Protein AF-A0A7C7PUZ8-F1 (afdb_monomer)

Sequence (325 aa):
AADLPRGRVEAAEPGTVRLADGPRPAFFDQTLPMQGLKRTVYPARERLYAAGQAMSLEEDPVEAPPIAVLGVRPCDLAALDTLTAVFEAGPFVDSRFRQRREALFLVAVNCMRPAATCFCASMNTGPRAEGGFDLVLDEVMEADRHVFVVASGSARGRAVLDALPGEETGPADLAAARAGSQACAEAQRRHMPEGVAALLKQSYEDPHWANVAERCLSCANCTLVCPTCFCSTVEDRSSLDGAEAERWRRWDSCFGLDFSYLHGGAVRTETASRYRQWMTHKLSHWHDQFGMSGCVGCGRCIGWCPVGIDITAEAQALAASEQAA

Solvent-accessible surface area (backbone atoms only — not comparable to full-atom values): 17646 Å² total; per-residue (Å²): 117,88,88,47,56,57,21,25,23,56,54,35,42,62,36,36,73,43,83,40,82,38,100,51,80,39,62,63,53,44,54,77,69,76,69,52,63,37,56,75,36,54,52,62,62,43,71,56,33,40,27,46,79,84,69,51,79,43,69,60,81,75,90,43,72,79,42,78,46,80,64,40,34,24,30,45,38,48,18,50,54,53,42,42,51,70,38,52,68,50,101,60,63,45,65,60,38,49,47,25,53,70,25,49,41,38,31,29,33,39,30,61,46,60,43,68,46,21,21,16,46,64,50,76,23,24,35,56,65,89,65,89,32,20,28,40,33,30,76,38,78,56,101,90,45,79,50,74,51,73,49,62,64,36,75,72,21,39,60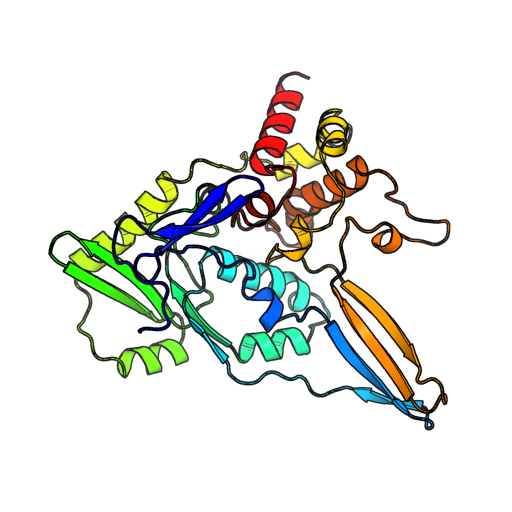,52,55,77,72,49,92,80,75,88,83,51,74,66,57,58,49,50,38,50,49,36,25,50,53,17,37,71,66,36,84,41,53,55,60,83,64,49,36,59,50,50,66,72,48,72,82,46,68,62,44,54,63,51,28,77,64,50,81,55,76,40,47,46,48,73,40,30,49,48,59,76,52,61,47,77,49,78,47,65,46,94,86,63,53,38,38,35,36,30,42,32,62,47,40,76,49,43,53,73,71,42,50,49,100,94,45,50,79,45,81,47,56,31,54,24,51,49,48,52,50,34,41,30,50,24,50,25,36,80,76,69,73,38,63,55,55,35,29,68,25,47,35,20,23,58,18,86,75,36,55,43,71,42,58,55,51,47,50,52,54,54,51,60,76,73,106

Foldseek 3Di:
DVPFPFQWAWQFAFQATDIDGHPHRDRQNHQDDLAACQCQLPNQKDFQWKAFPVRDTDGDDQPAAQDEDAAHALLSLVLLVLVCCVAPVDPHHPPNSVSNLVSYAYEYEQHLAAHQLFALLLQVRDSDHPANHQKYWQFFDDPPDTDIDMDGRDPVSVVVVVVDDDDDDDPVNVVRSVVSRVVNNVPHPFHADPPLQVLLVVCVVPCLLVVVLVLAPLPQSLLVSQSNRDAWDKDWDADPVRRMIIIMIGHDALSDQVSQQDVPGRPQPGSSSSVSCVLNVQAHVCCVVRVGGSDSRNSSSQRNRNRRDRSRVSSVVSVVSVVVD

Secondary structure (DSSP, 8-state):
-TTS-TTEEEEEETTEEEEEE-SS--SS-----SS-THHHHS-SEEEEEEEETT--EEEPP-----EEEEEE-HHHHHHHHHHHHHHHSSSS--HHHHHHHHTEEEEEE--SS--TT--TTTTTS-SS--SS-SEEEEEEE-SS-EEEEEEESSHHHHHHHHHS---PPPHHHHHHHHHHHHHHHHT----PPTTHHHHHHHGGG-THHHHHHHH-----HHHHS-TT---EEEEEEE-TTSSEEEEEEEE--TTSSGGGEETTEES--SHHHHHHHHHHIIIIIHHHHHSS-S-----HHHHT-TT---HHHHHHHHHHHHHH-

Nearest PDB structures (foldseek):
  3ocj-assembly1_A  TM=1.162E-01  e=8.636E+00  Bordetella parapertussis

pLDDT: mean 93.93, std 5.23, range [67.62, 98.75]

Radius of gyration: 21.77 Å; Cα contacts (8 Å, |Δi|>4): 614; chains: 1; bounding box: 58×52×64 Å

Mean predicted aligned error: 4.52 Å

Structure (mmCIF, N/CA/C/O backbone):
data_AF-A0A7C7PUZ8-F1
#
_entry.id   AF-A0A7C7PUZ8-F1
#
loop_
_atom_site.group_PDB
_atom_site.id
_atom_site.type_symbol
_atom_site.label_atom_id
_atom_site.label_alt_id
_atom_site.label_comp_id
_atom_site.label_asym_id
_atom_site.label_entity_id
_atom_site.label_seq_id
_atom_site.pdbx_PDB_ins_code
_atom_site.Cartn_x
_atom_site.Cartn_y
_atom_site.Cartn_z
_atom_site.occupancy
_atom_site.B_iso_or_equiv
_atom_site.auth_seq_id
_atom_site.auth_comp_id
_atom_site.auth_asym_id
_atom_site.auth_atom_id
_atom_site.pdbx_PDB_model_num
ATOM 1 N N . ALA A 1 1 ? -13.536 -20.626 8.748 1.00 67.62 1 ALA A N 1
ATOM 2 C CA . ALA A 1 1 ? -13.378 -19.875 10.017 1.00 67.62 1 ALA A CA 1
ATOM 3 C C . ALA A 1 1 ? -12.103 -20.267 10.760 1.00 67.62 1 ALA A C 1
ATOM 5 O O . ALA A 1 1 ? -11.399 -19.370 11.195 1.00 67.62 1 ALA A O 1
ATOM 6 N N . ALA A 1 2 ? -11.786 -21.564 10.892 1.00 84.75 2 ALA A N 1
ATOM 7 C CA . ALA A 1 2 ? -10.563 -22.024 11.565 1.00 84.75 2 ALA A CA 1
ATOM 8 C C . ALA A 1 2 ? -9.256 -21.554 10.891 1.00 84.75 2 ALA A C 1
ATOM 10 O O . ALA A 1 2 ? -8.256 -21.395 11.577 1.00 84.75 2 ALA A O 1
ATOM 11 N N . ASP A 1 3 ? -9.283 -21.271 9.584 1.00 86.25 3 ASP A N 1
ATOM 12 C CA . ASP A 1 3 ? -8.118 -20.767 8.837 1.00 86.25 3 ASP A CA 1
ATOM 13 C C . ASP A 1 3 ? -7.843 -19.265 9.042 1.00 86.25 3 ASP A C 1
ATOM 15 O O . ASP A 1 3 ? -6.848 -18.744 8.542 1.00 86.25 3 ASP A O 1
ATOM 19 N N . LEU A 1 4 ? -8.727 -18.544 9.746 1.00 88.19 4 LEU A N 1
ATOM 20 C CA . LEU A 1 4 ? -8.528 -17.128 10.053 1.00 88.19 4 LEU A CA 1
ATOM 21 C C . LEU A 1 4 ? -7.653 -16.964 11.306 1.00 88.19 4 LEU A C 1
ATOM 23 O O . LEU A 1 4 ? -7.774 -17.758 12.242 1.00 88.19 4 LEU A O 1
ATOM 27 N N . PRO A 1 5 ? -6.818 -15.910 11.374 1.00 89.94 5 PRO A N 1
ATOM 28 C CA . PRO A 1 5 ? -5.845 -15.684 12.444 1.00 89.94 5 PRO A CA 1
ATOM 29 C C . PRO A 1 5 ? -6.515 -15.140 13.720 1.00 89.94 5 PRO A C 1
ATOM 31 O O . PRO A 1 5 ? -6.153 -14.085 14.239 1.00 89.94 5 PRO A O 1
ATOM 34 N N . ARG A 1 6 ? -7.525 -15.853 14.229 1.00 94.50 6 ARG A N 1
ATOM 35 C CA . ARG A 1 6 ? -8.330 -15.422 15.371 1.00 94.50 6 ARG A CA 1
ATOM 36 C C . ARG A 1 6 ? -7.453 -15.212 16.603 1.00 94.50 6 ARG A C 1
ATOM 38 O O . ARG A 1 6 ? -6.723 -16.110 17.014 1.00 94.50 6 ARG A O 1
ATOM 45 N N . GLY A 1 7 ? -7.565 -14.037 17.213 1.00 94.62 7 GLY A N 1
ATOM 46 C CA . GLY A 1 7 ? -6.794 -13.678 18.398 1.00 94.62 7 GLY A CA 1
ATOM 47 C C . GLY A 1 7 ? -5.316 -13.435 18.121 1.00 94.62 7 GLY A C 1
ATOM 48 O O . GLY A 1 7 ? -4.510 -13.540 19.039 1.00 94.62 7 GLY A O 1
ATOM 49 N N . ARG A 1 8 ? -4.940 -13.129 16.877 1.00 94.44 8 ARG A N 1
ATOM 50 C CA . ARG A 1 8 ? -3.566 -12.790 16.500 1.00 94.44 8 ARG A CA 1
ATOM 51 C C . ARG A 1 8 ? -3.476 -11.347 16.031 1.00 94.44 8 ARG A C 1
ATOM 53 O O . ARG A 1 8 ? -4.396 -10.813 15.419 1.00 94.44 8 ARG A O 1
ATOM 60 N N . VAL A 1 9 ? -2.321 -10.744 16.283 1.00 94.44 9 VAL A N 1
ATOM 61 C CA . VAL A 1 9 ? -1.945 -9.415 15.790 1.00 94.44 9 VAL A CA 1
ATOM 62 C C . VAL A 1 9 ? -0.542 -9.453 15.206 1.00 94.44 9 VAL A C 1
ATOM 64 O O . VAL A 1 9 ? 0.285 -10.287 15.580 1.00 94.44 9 VAL A O 1
ATOM 67 N N . GLU A 1 10 ? -0.233 -8.509 14.328 1.00 92.38 10 GLU A N 1
ATOM 68 C CA . GLU A 1 10 ? 1.145 -8.133 14.034 1.00 92.38 10 GLU A CA 1
ATOM 69 C C . GLU A 1 10 ? 1.687 -7.166 15.099 1.00 92.38 10 GLU A C 1
ATOM 71 O O . GLU A 1 10 ? 1.127 -6.096 15.372 1.00 92.38 10 GLU A O 1
ATOM 76 N N . ALA A 1 11 ? 2.819 -7.549 15.684 1.00 91.19 11 ALA A N 1
ATOM 77 C CA . ALA A 1 11 ? 3.744 -6.647 16.347 1.00 91.19 11 ALA A CA 1
ATOM 78 C C . ALA A 1 11 ? 4.721 -6.144 15.276 1.00 91.19 11 ALA A C 1
ATOM 80 O O . ALA A 1 11 ? 5.641 -6.865 14.877 1.00 91.19 11 ALA A O 1
ATOM 81 N N . ALA A 1 12 ? 4.454 -4.946 14.756 1.00 90.75 12 ALA A N 1
ATOM 82 C CA . ALA A 1 12 ? 5.237 -4.315 13.701 1.00 90.75 12 ALA A CA 1
ATOM 83 C C . ALA A 1 12 ? 5.900 -3.040 14.225 1.00 90.75 12 ALA A C 1
ATOM 85 O O . ALA A 1 12 ? 5.207 -2.109 14.614 1.00 90.75 12 ALA A O 1
ATOM 86 N N . GLU A 1 13 ? 7.223 -2.991 14.179 1.00 90.19 13 GLU A N 1
ATOM 87 C CA . GLU A 1 13 ? 8.055 -1.819 14.461 1.00 90.19 13 GLU A CA 1
ATOM 88 C C . GLU A 1 13 ? 9.031 -1.619 13.289 1.00 90.19 13 GLU A C 1
ATOM 90 O O . GLU A 1 13 ? 9.152 -2.513 12.443 1.00 90.19 13 GLU A O 1
ATOM 95 N N . PRO A 1 14 ? 9.733 -0.477 13.178 1.00 92.12 14 PRO A N 1
ATOM 96 C CA . PRO A 1 14 ? 10.742 -0.301 12.140 1.00 92.12 14 PRO A CA 1
ATOM 97 C C . PRO A 1 14 ? 11.730 -1.478 12.094 1.00 92.12 14 PRO A C 1
ATOM 99 O O . PRO A 1 14 ? 12.420 -1.776 13.066 1.00 92.12 14 PRO A O 1
ATOM 102 N N . GLY A 1 15 ? 11.748 -2.181 10.960 1.00 91.25 15 GLY A N 1
ATOM 103 C CA . GLY A 1 15 ? 12.595 -3.351 10.708 1.00 91.25 15 GLY A CA 1
ATOM 104 C C . GLY A 1 15 ? 12.221 -4.663 11.388 1.00 91.25 15 GLY A C 1
ATOM 105 O O . GLY A 1 15 ? 12.939 -5.648 11.214 1.00 91.25 15 GLY A O 1
ATOM 106 N N . THR A 1 16 ? 11.103 -4.732 12.113 1.00 90.69 16 THR A N 1
ATOM 107 C CA . THR A 1 16 ? 10.629 -5.993 12.694 1.00 90.69 16 THR A CA 1
ATOM 108 C C . THR A 1 16 ? 9.127 -6.167 12.523 1.00 90.69 16 THR A C 1
ATOM 110 O O . THR A 1 16 ? 8.334 -5.293 12.852 1.00 90.69 16 THR A O 1
ATOM 113 N N . VAL A 1 17 ? 8.718 -7.337 12.031 1.00 91.31 17 VAL A N 1
ATOM 114 C CA . VAL A 1 17 ? 7.309 -7.741 11.968 1.00 91.31 17 VAL A CA 1
ATOM 115 C C . VAL A 1 17 ? 7.205 -9.171 12.472 1.00 91.31 17 VAL A C 1
ATOM 117 O O . VAL A 1 17 ? 7.850 -10.073 11.936 1.00 91.31 17 VAL A O 1
ATOM 120 N N . ARG A 1 18 ? 6.409 -9.390 13.520 1.00 92.25 18 ARG A N 1
ATOM 121 C CA . ARG A 1 18 ? 6.145 -10.721 14.081 1.00 92.25 18 ARG A CA 1
ATOM 122 C C . ARG A 1 18 ? 4.666 -10.890 14.378 1.00 92.25 18 ARG A C 1
ATOM 124 O O . ARG A 1 18 ? 3.992 -9.934 14.745 1.00 92.25 18 ARG A O 1
ATOM 131 N N . LEU A 1 19 ? 4.174 -12.118 14.256 1.00 92.81 19 LEU A N 1
ATOM 132 C CA . LEU A 1 19 ? 2.853 -12.461 14.769 1.00 92.81 19 LEU A CA 1
ATOM 133 C C . LEU A 1 19 ? 2.945 -12.678 16.279 1.00 92.81 19 LEU A C 1
ATOM 135 O O . LEU A 1 19 ? 3.810 -13.418 16.746 1.00 92.81 19 LEU A O 1
ATOM 139 N N . ALA A 1 20 ? 2.025 -12.070 17.012 1.00 93.75 20 ALA A N 1
ATOM 140 C CA . ALA A 1 20 ? 1.863 -12.217 18.449 1.00 93.75 20 ALA A CA 1
ATOM 141 C C . ALA A 1 20 ? 0.401 -12.541 18.776 1.00 93.75 20 ALA A C 1
ATOM 143 O O . ALA A 1 20 ? -0.484 -12.398 17.924 1.00 93.75 20 ALA A O 1
ATOM 144 N N . ASP A 1 21 ? 0.159 -12.987 20.003 1.00 95.62 21 ASP A N 1
ATOM 145 C CA . ASP A 1 21 ? -1.200 -13.129 20.510 1.00 95.62 21 ASP A CA 1
ATOM 146 C C . ASP A 1 21 ? -1.798 -11.739 20.756 1.00 95.62 21 ASP A C 1
ATOM 148 O O . ASP A 1 21 ? -1.140 -10.820 21.252 1.00 95.62 21 ASP A O 1
ATOM 152 N N . GLY A 1 22 ? -3.037 -11.572 20.310 1.00 92.06 22 GLY A N 1
ATOM 153 C CA . GLY A 1 22 ? -3.792 -10.335 20.398 1.00 92.06 22 GLY A CA 1
ATOM 154 C C . GLY A 1 22 ? -4.494 -10.177 21.746 1.00 92.06 22 GLY A C 1
ATOM 155 O O . GLY A 1 22 ? -4.680 -11.147 22.480 1.00 92.06 22 GLY A O 1
ATOM 156 N N . PRO A 1 23 ? -4.946 -8.955 22.070 1.00 90.56 23 PRO A N 1
ATOM 157 C CA . PRO A 1 23 ? -5.622 -8.669 23.336 1.00 90.56 23 PRO A CA 1
ATOM 158 C C . PRO A 1 23 ? -7.047 -9.239 23.406 1.00 90.56 23 PRO A C 1
ATOM 160 O O . PRO A 1 23 ? -7.655 -9.252 24.473 1.00 90.56 23 PRO A O 1
ATOM 163 N N . ARG A 1 24 ? -7.605 -9.674 22.271 1.00 92.19 24 ARG A N 1
ATOM 164 C CA . ARG A 1 24 ? -8.977 -10.171 22.139 1.00 92.19 24 ARG A CA 1
ATOM 165 C C . ARG A 1 24 ? -9.072 -11.201 21.010 1.00 92.19 24 ARG A C 1
ATOM 167 O O . ARG A 1 24 ? -8.257 -11.150 20.090 1.00 92.19 24 ARG A O 1
ATOM 174 N N . PRO A 1 25 ? -10.064 -12.109 21.023 1.00 93.50 25 PRO A N 1
ATOM 175 C CA . PRO A 1 25 ? -10.205 -13.170 20.026 1.00 93.50 25 PRO A CA 1
ATOM 176 C C . PRO A 1 25 ? -10.870 -12.687 18.718 1.00 93.50 25 PRO A C 1
ATOM 178 O O . PRO A 1 25 ? -11.765 -13.365 18.202 1.00 93.50 25 PRO A O 1
ATOM 181 N N . ALA A 1 26 ? -10.434 -11.534 18.200 1.00 94.38 26 ALA A N 1
ATOM 182 C CA . ALA A 1 26 ? -10.880 -10.952 16.932 1.00 94.38 26 ALA A CA 1
ATOM 183 C C . ALA A 1 26 ? -10.301 -11.711 15.734 1.00 94.38 26 ALA A C 1
ATOM 185 O O . ALA A 1 26 ? -9.174 -12.204 15.790 1.00 94.38 26 ALA A O 1
ATOM 186 N N . PHE A 1 27 ? -11.049 -11.788 14.641 1.00 95.31 27 PHE A N 1
ATOM 187 C CA . PHE A 1 27 ? -10.638 -12.428 13.395 1.00 95.31 27 PHE A CA 1
ATOM 188 C C . PHE A 1 27 ? -9.764 -11.520 12.524 1.00 95.31 27 PHE A C 1
ATOM 190 O O . PHE A 1 27 ? -8.920 -12.022 11.782 1.00 95.31 27 PHE A O 1
ATOM 197 N N . PHE A 1 28 ? -9.940 -10.201 12.626 1.00 94.56 28 PHE A N 1
ATOM 198 C CA . PHE A 1 28 ? -9.312 -9.213 11.754 1.00 94.56 28 PHE A CA 1
ATOM 199 C C . PHE A 1 28 ? -8.503 -8.149 12.511 1.00 94.56 28 PHE A C 1
ATOM 201 O O . PHE A 1 28 ? -8.242 -7.079 11.960 1.00 94.56 28 PHE A O 1
ATOM 208 N N . ASP A 1 29 ? -8.043 -8.436 13.730 1.00 93.19 29 ASP A N 1
ATOM 209 C CA . ASP A 1 29 ? -7.095 -7.562 14.445 1.00 93.19 29 ASP A CA 1
ATOM 210 C C . ASP A 1 29 ? -5.668 -7.623 13.868 1.00 93.19 29 ASP A C 1
ATOM 212 O O . ASP A 1 29 ? -4.881 -6.690 14.069 1.00 93.19 29 ASP A O 1
ATOM 216 N N . GLN A 1 30 ? -5.342 -8.679 13.110 1.00 91.88 30 GLN A N 1
ATOM 217 C CA . GLN A 1 30 ? -4.158 -8.696 12.256 1.00 91.88 30 GLN A CA 1
ATOM 218 C C . GLN A 1 30 ? -4.385 -7.762 11.057 1.00 91.88 30 GLN A C 1
ATOM 220 O O . GLN A 1 30 ? -5.095 -8.117 10.117 1.00 91.88 30 GLN A O 1
ATOM 225 N N . THR A 1 31 ? -3.782 -6.577 11.056 1.00 86.75 31 THR A N 1
ATOM 226 C CA . THR A 1 31 ? -4.064 -5.518 10.083 1.00 86.75 31 THR A CA 1
ATOM 227 C C . THR A 1 31 ? -3.528 -5.838 8.692 1.00 86.75 31 THR A C 1
ATOM 229 O O . THR A 1 31 ? -4.315 -6.002 7.766 1.00 86.75 31 THR A O 1
ATOM 232 N N . LEU A 1 32 ? -2.212 -5.944 8.504 1.00 83.94 32 LEU A N 1
ATOM 233 C CA . LEU A 1 32 ? -1.617 -5.984 7.169 1.00 83.94 32 LEU A CA 1
ATOM 234 C C . LEU A 1 32 ? -0.786 -7.250 6.941 1.00 83.94 32 LEU A C 1
ATOM 236 O O . LEU A 1 32 ? 0.162 -7.509 7.688 1.00 83.94 32 LEU A O 1
ATOM 240 N N . PRO A 1 33 ? -1.058 -8.018 5.869 1.00 81.62 33 PRO A N 1
ATOM 241 C CA . PRO A 1 33 ? -0.119 -9.025 5.392 1.00 81.62 33 PRO A CA 1
ATOM 242 C C . PRO A 1 33 ? 1.115 -8.358 4.766 1.00 81.62 33 PRO A C 1
ATOM 244 O O . PRO A 1 33 ? 1.071 -7.191 4.364 1.00 81.62 33 PRO A O 1
ATOM 247 N N . MET A 1 34 ? 2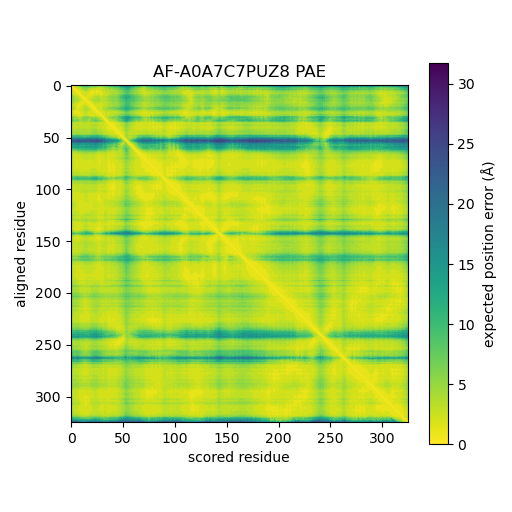.211 -9.113 4.616 1.00 80.62 34 MET A N 1
ATOM 248 C CA . MET A 1 34 ? 3.421 -8.635 3.923 1.00 80.62 34 MET A CA 1
ATOM 249 C C . MET A 1 34 ? 3.107 -8.163 2.494 1.00 80.62 34 MET A C 1
ATOM 251 O O . MET A 1 34 ? 3.600 -7.120 2.073 1.00 80.62 34 MET A O 1
ATOM 255 N N . GLN A 1 35 ? 2.288 -8.915 1.756 1.00 81.81 35 GLN A N 1
ATOM 256 C CA . GLN A 1 35 ? 1.902 -8.603 0.380 1.00 81.81 35 GLN A CA 1
ATOM 257 C C . GLN A 1 35 ? 0.416 -8.245 0.329 1.00 81.81 35 GLN A C 1
ATOM 259 O O . GLN A 1 35 ? -0.409 -8.984 0.857 1.00 81.81 35 GLN A O 1
ATOM 264 N N . GLY A 1 36 ? 0.093 -7.110 -0.292 1.00 88.88 36 GLY A N 1
ATOM 265 C CA . GLY A 1 36 ? -1.285 -6.734 -0.619 1.00 88.88 36 GLY A CA 1
ATOM 266 C C . GLY A 1 36 ? -1.743 -7.325 -1.959 1.00 88.88 36 GLY A C 1
ATOM 267 O O . GLY A 1 36 ? -1.118 -8.237 -2.503 1.00 88.88 36 GLY A O 1
ATOM 268 N N . LEU A 1 37 ? -2.791 -6.737 -2.542 1.00 95.44 37 LEU A N 1
ATOM 269 C CA . LEU A 1 37 ? -3.401 -7.194 -3.802 1.00 95.44 37 LEU A CA 1
ATOM 270 C C . LEU A 1 37 ? -2.471 -7.133 -5.022 1.00 95.44 37 LEU A C 1
ATOM 272 O O . LEU A 1 37 ? -2.707 -7.838 -6.002 1.00 95.44 37 LEU A O 1
ATOM 276 N N . LYS A 1 38 ? -1.401 -6.327 -4.960 1.00 95.56 38 LYS A N 1
ATOM 277 C CA . LYS A 1 38 ? -0.459 -6.092 -6.065 1.00 95.56 38 LYS A CA 1
ATOM 278 C C . LYS A 1 38 ? -0.031 -7.383 -6.761 1.00 95.56 38 LYS A C 1
ATOM 280 O O . LYS A 1 38 ? -0.069 -7.440 -7.978 1.00 95.56 38 LYS A O 1
ATOM 285 N N . ARG A 1 39 ? 0.363 -8.425 -6.020 1.00 93.06 39 ARG A N 1
ATOM 286 C CA . ARG A 1 39 ? 0.872 -9.667 -6.631 1.00 93.06 39 ARG A CA 1
ATOM 287 C C . ARG A 1 39 ? -0.198 -10.431 -7.417 1.00 93.06 39 ARG A C 1
ATOM 289 O O . ARG A 1 39 ? 0.155 -11.140 -8.352 1.00 93.06 39 ARG A O 1
ATOM 296 N N . THR A 1 40 ? -1.466 -10.279 -7.045 1.00 93.81 40 THR A N 1
ATOM 297 C CA . THR A 1 40 ? -2.598 -10.928 -7.713 1.00 93.81 40 THR A CA 1
ATOM 298 C C . THR A 1 40 ? -2.935 -10.238 -9.030 1.00 93.81 40 THR A C 1
ATOM 300 O O . THR A 1 40 ? -3.210 -10.913 -10.013 1.00 93.81 40 THR A O 1
ATOM 303 N N . VAL A 1 41 ? -2.880 -8.904 -9.075 1.00 95.88 41 VAL A N 1
ATOM 304 C CA . VAL A 1 41 ? -3.217 -8.124 -10.284 1.00 95.88 41 VAL A CA 1
ATOM 305 C C . VAL A 1 41 ? -2.011 -7.822 -11.175 1.00 95.88 41 VAL A C 1
ATOM 307 O O . VAL A 1 41 ? -2.159 -7.586 -12.370 1.00 95.88 41 VAL A O 1
ATOM 310 N N . TYR A 1 42 ? -0.807 -7.855 -10.608 1.00 95.81 42 TYR A N 1
ATOM 311 C CA . TYR A 1 42 ? 0.446 -7.489 -11.255 1.00 95.81 42 TYR A CA 1
ATOM 312 C C . TYR A 1 42 ? 1.575 -8.418 -10.773 1.00 95.81 42 TYR A C 1
ATOM 314 O O . TYR A 1 42 ? 2.322 -8.063 -9.859 1.00 95.81 42 TYR A O 1
ATOM 322 N N . PRO A 1 43 ? 1.694 -9.639 -11.318 1.00 94.69 43 PRO A N 1
ATOM 323 C CA . PRO A 1 43 ? 2.633 -10.645 -10.825 1.00 94.69 43 PRO A CA 1
ATOM 324 C C . PRO A 1 43 ? 4.099 -10.207 -10.956 1.00 94.69 43 PRO A C 1
ATOM 326 O O . PRO A 1 43 ? 4.472 -9.431 -11.833 1.00 94.69 43 PRO A O 1
ATOM 329 N N . ALA A 1 44 ? 4.958 -10.739 -10.079 1.00 94.81 44 ALA A N 1
ATOM 330 C CA . ALA A 1 44 ? 6.378 -10.373 -10.031 1.00 94.81 44 ALA A CA 1
ATOM 331 C C . ALA A 1 44 ? 7.161 -10.740 -11.299 1.00 94.81 44 ALA A C 1
ATOM 333 O O . ALA A 1 44 ? 8.185 -10.122 -11.591 1.00 94.81 44 ALA A O 1
ATOM 334 N N . ARG A 1 45 ? 6.695 -11.762 -12.020 1.00 94.75 45 ARG A N 1
ATOM 335 C CA . ARG A 1 45 ? 7.224 -12.228 -13.300 1.00 94.75 45 ARG A CA 1
ATOM 336 C C . ARG A 1 45 ? 6.051 -12.630 -14.177 1.00 94.75 45 ARG A C 1
ATOM 338 O O . ARG A 1 45 ? 5.172 -13.348 -13.712 1.00 94.75 45 ARG A O 1
ATOM 345 N N . GLU A 1 46 ? 6.067 -12.188 -15.420 1.00 94.00 46 GLU A N 1
ATOM 346 C CA . GLU A 1 46 ? 5.025 -12.473 -16.397 1.00 94.00 46 GLU A CA 1
ATOM 347 C C . GLU A 1 46 ? 5.651 -12.614 -17.777 1.00 94.00 46 GLU A C 1
ATOM 349 O O . GLU A 1 46 ? 6.401 -11.735 -18.199 1.00 94.00 46 GLU A O 1
ATOM 354 N N . ARG A 1 47 ? 5.357 -13.707 -18.479 1.00 92.88 47 ARG A N 1
ATOM 355 C CA . ARG A 1 47 ? 5.736 -13.853 -19.882 1.00 92.88 47 ARG A CA 1
ATOM 356 C C . ARG A 1 47 ? 4.751 -13.042 -20.726 1.00 92.88 47 ARG A C 1
ATOM 358 O O . ARG A 1 47 ? 3.543 -13.094 -20.506 1.00 92.88 47 ARG A O 1
ATOM 365 N N . LEU A 1 48 ? 5.283 -12.205 -21.611 1.00 90.88 48 LEU A N 1
ATOM 366 C CA . LEU A 1 48 ? 4.496 -11.305 -22.454 1.00 90.88 48 LEU A CA 1
ATOM 367 C C . LEU A 1 48 ? 4.180 -11.962 -23.796 1.00 90.88 48 LEU A C 1
ATOM 369 O O . LEU A 1 48 ? 3.034 -11.930 -24.238 1.00 90.88 48 LEU A O 1
ATOM 373 N N . TYR A 1 49 ? 5.195 -12.566 -24.410 1.00 88.81 49 TYR A N 1
ATOM 374 C CA . TYR A 1 49 ? 5.060 -13.360 -25.622 1.00 88.81 49 TYR A CA 1
ATOM 375 C C . TYR A 1 49 ? 6.203 -14.368 -25.740 1.00 88.81 49 TYR A C 1
ATOM 377 O O . TYR A 1 49 ? 7.275 -14.195 -25.143 1.00 88.81 49 TYR A O 1
ATOM 385 N N . ALA A 1 50 ? 5.970 -15.384 -26.562 1.00 88.38 50 ALA A N 1
ATOM 386 C CA . ALA A 1 50 ? 6.977 -16.314 -27.045 1.00 88.38 50 ALA A CA 1
ATOM 387 C C . ALA A 1 50 ? 7.053 -16.250 -28.579 1.00 88.38 50 ALA A C 1
ATOM 389 O O . ALA A 1 50 ? 6.081 -15.914 -29.255 1.00 88.38 50 ALA A O 1
ATOM 390 N N . ALA A 1 51 ? 8.227 -16.544 -29.124 1.00 87.25 51 ALA A N 1
ATOM 391 C CA . ALA A 1 51 ? 8.466 -16.687 -30.549 1.00 87.25 51 ALA A CA 1
ATOM 392 C C . ALA A 1 51 ? 9.172 -18.019 -30.809 1.00 87.25 51 ALA A C 1
ATOM 394 O O . ALA A 1 51 ? 10.227 -18.290 -30.231 1.00 87.25 51 ALA A O 1
ATOM 395 N N . GLY A 1 52 ? 8.583 -18.836 -31.681 1.00 81.81 52 GLY A N 1
ATOM 396 C CA . GLY A 1 52 ? 9.209 -20.059 -32.184 1.00 81.81 52 GLY A CA 1
ATOM 397 C C . GLY A 1 52 ? 10.103 -19.799 -33.401 1.00 81.81 52 GLY A C 1
ATOM 398 O O . GLY A 1 52 ? 10.229 -18.670 -33.877 1.00 81.81 52 GLY A O 1
ATOM 399 N N . GLN A 1 53 ? 10.657 -20.868 -33.979 1.00 71.44 53 GLN A N 1
ATOM 400 C CA . GLN A 1 53 ? 11.551 -20.813 -35.151 1.00 71.44 53 GLN A CA 1
ATOM 401 C C . GLN A 1 53 ? 10.966 -20.093 -36.381 1.00 71.44 53 GLN A C 1
ATOM 403 O O . GLN A 1 53 ? 11.714 -19.583 -37.212 1.00 71.44 53 GLN A O 1
ATOM 408 N N . ALA A 1 54 ? 9.638 -20.025 -36.503 1.00 73.88 54 ALA A N 1
ATOM 409 C CA . ALA A 1 54 ? 8.956 -19.303 -37.578 1.00 73.88 54 ALA A CA 1
ATOM 410 C C . ALA A 1 54 ? 8.862 -17.779 -37.344 1.00 73.88 54 ALA A C 1
ATOM 412 O O . ALA A 1 54 ? 8.260 -17.084 -38.160 1.00 73.88 54 ALA A O 1
ATOM 413 N N . MET A 1 55 ? 9.419 -17.256 -36.241 1.00 68.75 55 MET A N 1
ATOM 414 C CA . MET A 1 55 ? 9.315 -15.852 -35.812 1.00 68.75 55 MET A CA 1
ATOM 415 C C . MET A 1 55 ? 7.867 -15.351 -35.651 1.00 68.75 55 MET A C 1
ATOM 417 O O . MET A 1 55 ? 7.620 -14.144 -35.634 1.00 68.75 55 MET A O 1
ATOM 421 N N . SER A 1 56 ? 6.897 -16.259 -35.518 1.00 76.06 56 SER A N 1
ATOM 422 C CA . SER A 1 56 ? 5.526 -15.916 -35.151 1.00 76.06 56 SER A CA 1
ATOM 423 C C . SER A 1 56 ? 5.480 -15.548 -33.671 1.00 76.06 56 SER A C 1
ATOM 425 O O . SER A 1 56 ? 5.916 -16.329 -32.827 1.00 76.06 56 SER A O 1
ATOM 427 N N . LEU A 1 57 ? 4.967 -14.355 -33.369 1.00 79.12 57 LEU A N 1
ATOM 428 C CA . LEU A 1 57 ? 4.738 -13.905 -32.000 1.00 79.12 57 LEU A CA 1
ATOM 429 C C . LEU A 1 57 ? 3.423 -14.493 -31.498 1.00 79.12 57 LEU A C 1
ATOM 431 O O . LEU A 1 57 ? 2.363 -14.201 -32.051 1.00 79.12 57 LEU A O 1
ATOM 435 N N . GLU A 1 58 ? 3.498 -15.291 -30.443 1.00 79.00 58 GLU A N 1
ATOM 436 C CA . GLU A 1 58 ? 2.335 -15.784 -29.718 1.00 79.00 58 GLU A CA 1
ATOM 437 C C . GLU A 1 58 ? 2.258 -15.053 -28.378 1.00 79.00 58 GLU A C 1
ATOM 439 O O . GLU A 1 58 ? 3.158 -15.150 -27.539 1.00 79.00 58 GLU A O 1
ATOM 444 N N . GLU A 1 59 ? 1.197 -14.266 -28.189 1.00 80.12 59 GLU A N 1
ATOM 445 C CA . GLU A 1 59 ? 0.904 -13.665 -26.892 1.00 80.12 59 GLU A CA 1
ATOM 446 C C . GLU A 1 59 ? 0.285 -14.710 -25.970 1.00 80.12 59 GLU A C 1
ATOM 448 O O . GLU A 1 59 ? -0.703 -15.361 -26.317 1.00 80.12 59 GLU A O 1
ATOM 453 N N . ASP A 1 60 ? 0.829 -14.830 -24.761 1.00 78.19 60 ASP A N 1
ATOM 454 C CA . ASP A 1 60 ? 0.264 -15.750 -23.783 1.00 78.19 60 ASP A CA 1
ATOM 455 C C . ASP A 1 60 ? -1.131 -15.299 -23.349 1.00 78.19 60 ASP A C 1
ATOM 457 O O . ASP A 1 60 ? -1.309 -14.110 -23.042 1.00 78.19 60 ASP A O 1
ATOM 461 N N . PRO A 1 61 ? -2.094 -16.224 -23.197 1.00 81.94 61 PRO A N 1
ATOM 462 C CA . PRO A 1 61 ? -3.367 -15.893 -22.583 1.00 81.94 61 PRO A CA 1
ATOM 463 C C . PRO A 1 61 ? -3.149 -15.350 -21.166 1.00 81.94 61 PRO A C 1
ATOM 465 O O . PRO A 1 61 ? -2.235 -15.747 -20.439 1.00 81.94 61 PRO A O 1
ATOM 468 N N . VAL A 1 62 ? -4.002 -14.414 -20.757 1.00 84.88 62 VAL A N 1
ATOM 469 C CA . VAL A 1 62 ? -3.954 -13.872 -19.399 1.00 84.88 62 VAL A CA 1
ATOM 470 C C . VAL A 1 62 ? -4.581 -14.878 -18.442 1.00 84.88 62 VAL A C 1
ATOM 472 O O . VAL A 1 62 ? -5.782 -15.132 -18.490 1.00 84.88 62 VAL A O 1
ATOM 475 N N . GLU A 1 63 ? -3.783 -15.412 -17.522 1.00 87.44 63 GLU A N 1
ATOM 476 C CA . GLU A 1 63 ? -4.310 -16.157 -16.379 1.00 87.44 63 GLU A CA 1
ATOM 477 C C . GLU A 1 63 ? -4.984 -15.189 -15.392 1.00 87.44 63 GLU A C 1
ATOM 479 O O . GLU A 1 63 ? -4.317 -14.494 -14.615 1.00 87.44 63 GLU A O 1
ATOM 484 N N . ALA A 1 64 ? -6.316 -15.132 -15.454 1.00 92.44 64 ALA A N 1
ATOM 485 C CA . ALA A 1 64 ? -7.176 -14.331 -14.583 1.00 92.44 64 ALA A CA 1
ATOM 486 C C . ALA A 1 64 ? -8.390 -15.149 -14.085 1.00 92.44 64 ALA A C 1
ATOM 488 O O . ALA A 1 64 ? -9.533 -14.830 -14.421 1.00 92.44 64 ALA A O 1
ATOM 489 N N . PRO A 1 65 ? -8.179 -16.240 -13.320 1.00 94.00 65 PRO A N 1
ATOM 490 C CA . PRO A 1 65 ? -9.293 -16.992 -12.753 1.00 94.00 65 PRO A CA 1
ATOM 491 C C . PRO A 1 65 ? -10.083 -16.121 -11.759 1.00 94.00 65 PRO A C 1
ATOM 493 O O . PRO A 1 65 ? -9.479 -15.287 -11.078 1.00 94.00 65 PRO A O 1
ATOM 496 N N . PRO A 1 66 ? -11.408 -16.317 -11.618 1.00 95.81 66 PRO A N 1
ATOM 497 C CA . PRO A 1 66 ? -12.184 -15.638 -10.587 1.00 95.81 66 PRO A CA 1
ATOM 498 C C . PRO A 1 66 ? -11.645 -15.955 -9.185 1.00 95.81 66 PRO A C 1
ATOM 500 O O . PRO A 1 66 ? -11.561 -17.124 -8.803 1.00 95.81 66 PRO A O 1
ATOM 503 N N . ILE A 1 67 ? -11.288 -14.927 -8.411 1.00 96.19 67 ILE A N 1
ATOM 504 C CA . ILE A 1 67 ? -10.704 -15.073 -7.066 1.00 96.19 67 ILE A CA 1
ATOM 505 C C . ILE A 1 67 ? -11.453 -14.177 -6.083 1.00 96.19 67 ILE A C 1
ATOM 507 O O . ILE A 1 67 ? -11.523 -12.966 -6.274 1.00 96.19 67 ILE A O 1
ATOM 511 N N . ALA A 1 68 ? -11.943 -14.748 -4.982 1.00 96.62 68 ALA A N 1
ATOM 512 C CA . ALA A 1 68 ? -12.411 -13.966 -3.842 1.00 96.62 68 ALA A CA 1
ATOM 513 C C . ALA A 1 68 ? -11.260 -13.709 -2.859 1.00 96.62 68 ALA A C 1
ATOM 515 O O . ALA A 1 68 ? -10.615 -14.652 -2.398 1.00 96.62 68 ALA A O 1
ATOM 516 N N . VAL A 1 69 ? -11.009 -12.442 -2.521 1.00 95.88 69 VAL A N 1
ATOM 517 C CA . VAL A 1 69 ? -9.996 -12.046 -1.534 1.00 95.88 69 VAL A CA 1
ATOM 518 C C . VAL A 1 69 ? -10.693 -11.536 -0.280 1.00 95.88 69 VAL A C 1
ATOM 520 O O . VAL A 1 69 ? -11.410 -10.538 -0.321 1.00 95.88 69 VAL A O 1
ATOM 523 N N . LEU A 1 70 ? -10.465 -12.225 0.838 1.00 94.44 70 LEU A N 1
ATOM 524 C CA . LEU A 1 70 ? -11.034 -11.903 2.145 1.00 94.44 70 LEU A CA 1
ATOM 525 C C . LEU A 1 70 ? -10.021 -11.169 3.026 1.00 94.44 70 LEU A C 1
ATOM 527 O O . LEU A 1 70 ? -8.867 -11.583 3.117 1.00 94.44 70 LEU A O 1
ATOM 531 N N . GLY A 1 71 ? -10.466 -10.118 3.717 1.00 94.44 71 GLY A N 1
ATOM 532 C CA . GLY A 1 71 ? -9.628 -9.377 4.665 1.00 94.44 71 GLY A CA 1
ATOM 533 C C . GLY A 1 71 ? -8.846 -8.227 4.031 1.00 94.44 71 GLY A C 1
ATOM 534 O O . GLY A 1 71 ? -7.817 -7.820 4.568 1.00 94.44 71 GLY A O 1
ATOM 535 N N . VAL A 1 72 ? -9.302 -7.708 2.888 1.00 96.31 72 VAL A N 1
ATOM 536 C CA . VAL A 1 72 ? -8.628 -6.594 2.208 1.00 96.31 72 VAL A CA 1
ATOM 537 C C . VAL A 1 72 ? -8.744 -5.328 3.054 1.00 96.31 72 VAL A C 1
ATOM 539 O O . VAL A 1 72 ? -9.831 -4.974 3.509 1.00 96.31 72 VAL A O 1
ATOM 542 N N . ARG A 1 73 ? -7.634 -4.622 3.281 1.00 97.06 73 ARG A N 1
ATOM 543 C CA . ARG A 1 73 ? -7.656 -3.380 4.066 1.00 97.06 73 ARG A CA 1
ATOM 544 C C . ARG A 1 73 ? -7.987 -2.166 3.209 1.00 97.06 73 ARG A C 1
ATOM 546 O O . ARG A 1 73 ? -7.624 -2.156 2.035 1.00 97.06 73 ARG A O 1
ATOM 553 N N . PRO A 1 74 ? -8.579 -1.105 3.782 1.00 97.94 74 PRO A N 1
ATOM 554 C CA . PRO A 1 74 ? -8.884 0.115 3.033 1.00 97.94 74 PRO A CA 1
ATOM 555 C C . PRO A 1 74 ? -7.668 0.715 2.319 1.00 97.94 74 PRO A C 1
ATOM 557 O O . PRO A 1 74 ? -7.760 1.087 1.155 1.00 97.94 74 PRO A O 1
ATOM 560 N N . CYS A 1 75 ? -6.489 0.690 2.950 1.00 97.75 75 CYS A N 1
ATOM 561 C CA . CYS A 1 75 ? -5.264 1.167 2.309 1.00 97.75 75 CYS A CA 1
ATOM 562 C C . CYS A 1 75 ? -4.757 0.240 1.187 1.00 97.75 75 CYS A C 1
ATOM 564 O O . CYS A 1 75 ? -4.046 0.704 0.299 1.00 97.75 75 CYS A O 1
ATOM 566 N N . ASP A 1 76 ? -5.129 -1.047 1.180 1.00 97.94 76 ASP A N 1
ATOM 567 C CA . ASP A 1 76 ? -4.877 -1.951 0.048 1.00 97.94 76 ASP A CA 1
ATOM 568 C C . ASP A 1 76 ? -5.862 -1.714 -1.108 1.00 97.94 76 ASP A C 1
ATOM 570 O O . ASP A 1 76 ? -5.460 -1.848 -2.262 1.00 97.94 76 ASP A O 1
ATOM 574 N N . LEU A 1 77 ? -7.108 -1.312 -0.824 1.00 98.06 77 LEU A N 1
ATOM 575 C CA . LEU A 1 77 ? -8.057 -0.860 -1.852 1.00 98.06 77 LEU A CA 1
ATOM 576 C C . LEU A 1 77 ? -7.571 0.429 -2.514 1.00 98.06 77 LEU A C 1
ATOM 578 O O . LEU A 1 77 ? -7.418 0.469 -3.729 1.00 98.06 77 LEU A O 1
ATOM 582 N N . ALA A 1 78 ? -7.186 1.427 -1.712 1.00 98.00 78 ALA A N 1
ATOM 583 C CA . ALA A 1 78 ? -6.584 2.654 -2.228 1.00 98.00 78 ALA A CA 1
ATOM 584 C C . ALA A 1 78 ? -5.313 2.367 -3.047 1.00 98.00 78 ALA A C 1
ATOM 586 O O . ALA A 1 78 ? -5.034 3.035 -4.044 1.00 98.00 78 ALA A O 1
ATOM 587 N N . ALA A 1 79 ? -4.535 1.347 -2.665 1.00 97.88 79 ALA A N 1
ATOM 588 C CA . ALA A 1 79 ? -3.378 0.931 -3.447 1.00 97.88 79 ALA A CA 1
ATOM 589 C C . ALA A 1 79 ? -3.764 0.287 -4.787 1.00 97.88 79 ALA A C 1
ATOM 591 O O . ALA A 1 79 ? -3.055 0.489 -5.771 1.00 97.88 79 ALA A O 1
ATOM 592 N N . LEU A 1 80 ? -4.868 -0.462 -4.846 1.00 97.94 80 LEU A N 1
ATOM 593 C CA . LEU A 1 80 ? -5.397 -0.994 -6.100 1.00 97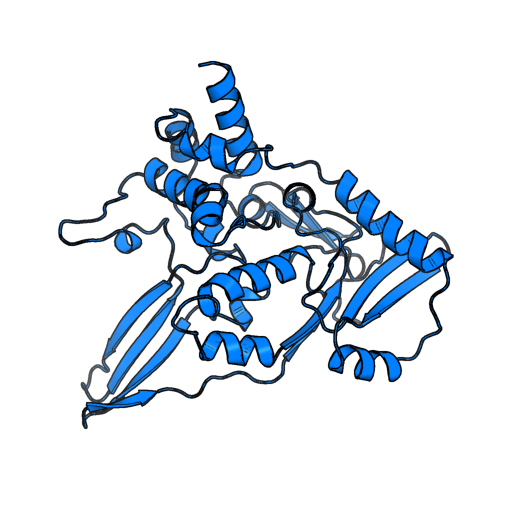.94 80 LEU A CA 1
ATOM 594 C C . LEU A 1 80 ? -5.877 0.135 -7.022 1.00 97.94 80 LEU A C 1
ATOM 596 O O . LEU A 1 80 ? -5.565 0.105 -8.213 1.00 97.94 80 LEU A O 1
ATOM 600 N N . ASP A 1 81 ? -6.547 1.153 -6.482 1.00 97.12 81 ASP A N 1
ATOM 601 C CA . ASP A 1 81 ? -6.949 2.346 -7.238 1.00 97.12 81 ASP A CA 1
ATOM 602 C C . ASP A 1 81 ? -5.722 3.105 -7.765 1.00 97.12 81 ASP A C 1
ATOM 604 O O . ASP A 1 81 ? -5.659 3.468 -8.940 1.00 97.12 81 ASP A O 1
ATOM 608 N N . THR A 1 82 ? -4.685 3.235 -6.930 1.00 96.69 82 THR A N 1
ATOM 609 C CA . THR A 1 82 ? -3.389 3.819 -7.309 1.00 96.69 82 THR A CA 1
ATOM 610 C C . THR A 1 82 ? -2.765 3.073 -8.498 1.00 96.69 82 THR A C 1
ATOM 612 O O . THR A 1 82 ? -2.320 3.692 -9.462 1.00 96.69 82 THR A O 1
ATOM 615 N N . LEU A 1 83 ? -2.743 1.734 -8.470 1.00 97.38 83 LEU A N 1
ATOM 616 C CA . LEU A 1 83 ? -2.242 0.935 -9.596 1.00 97.38 83 LEU A CA 1
ATOM 617 C C . LEU A 1 83 ? -3.147 1.046 -10.831 1.00 97.38 83 LEU A C 1
ATOM 619 O O . LEU A 1 83 ? -2.645 1.079 -11.951 1.00 97.38 83 LEU A O 1
ATOM 623 N N . THR A 1 84 ? -4.463 1.145 -10.643 1.00 96.88 84 THR A N 1
ATOM 624 C CA . THR A 1 84 ? -5.425 1.321 -11.740 1.00 96.88 84 THR A CA 1
ATOM 625 C C . THR A 1 84 ? -5.181 2.637 -12.478 1.00 96.88 84 THR A C 1
ATOM 627 O O . THR A 1 84 ? -5.192 2.653 -13.706 1.00 96.88 84 THR A O 1
ATOM 630 N N . ALA A 1 85 ? -4.853 3.720 -11.766 1.00 95.62 85 ALA A N 1
ATOM 631 C CA . ALA A 1 85 ? -4.459 4.979 -12.399 1.00 95.62 85 ALA A CA 1
ATOM 632 C C . ALA A 1 85 ? -3.214 4.817 -13.294 1.00 95.62 85 ALA A C 1
ATOM 634 O O . ALA A 1 85 ? -3.167 5.357 -14.396 1.00 95.62 85 ALA A O 1
ATOM 635 N N . VAL A 1 86 ? -2.231 4.019 -12.868 1.00 95.31 86 VAL A N 1
ATOM 636 C CA . VAL A 1 86 ? -1.013 3.757 -13.654 1.00 95.31 86 VAL A CA 1
ATOM 637 C C . VAL A 1 86 ? -1.302 2.908 -14.890 1.00 95.31 86 VAL A C 1
ATOM 639 O O . VAL A 1 86 ? -0.802 3.208 -15.971 1.00 95.31 86 VAL A O 1
ATOM 642 N N . PHE A 1 87 ? -2.075 1.834 -14.731 1.00 96.50 87 PHE A N 1
ATOM 643 C CA . PHE A 1 87 ? -2.237 0.812 -15.766 1.00 96.50 87 PHE A CA 1
ATOM 644 C C . PHE A 1 87 ? -3.433 1.032 -16.694 1.00 96.50 87 PHE A C 1
ATOM 646 O O . PHE A 1 87 ? -3.480 0.415 -17.757 1.00 96.50 87 PHE A O 1
ATOM 653 N N . GLU A 1 88 ? -4.397 1.876 -16.321 1.00 95.62 88 GLU A N 1
ATOM 654 C CA . GLU A 1 88 ? -5.642 2.042 -17.079 1.00 95.62 88 GLU A CA 1
ATOM 655 C C . GLU A 1 88 ? -5.996 3.495 -17.437 1.00 95.62 88 GLU A C 1
ATOM 657 O O . GLU A 1 88 ? -6.784 3.682 -18.361 1.00 95.62 88 GLU A O 1
ATOM 662 N N . ALA A 1 89 ? -5.448 4.520 -16.763 1.00 89.12 89 ALA A N 1
ATOM 663 C CA . ALA A 1 89 ? -5.835 5.918 -17.031 1.00 89.12 89 ALA A CA 1
ATOM 664 C C . ALA A 1 89 ? -5.098 6.563 -18.220 1.00 89.12 89 ALA A C 1
ATOM 666 O O . ALA A 1 89 ? -5.529 7.596 -18.731 1.00 89.12 89 ALA A O 1
ATOM 667 N N . GLY A 1 90 ? -3.973 5.981 -18.645 1.00 85.81 90 GLY A N 1
ATOM 668 C CA . GLY A 1 90 ? -3.197 6.463 -19.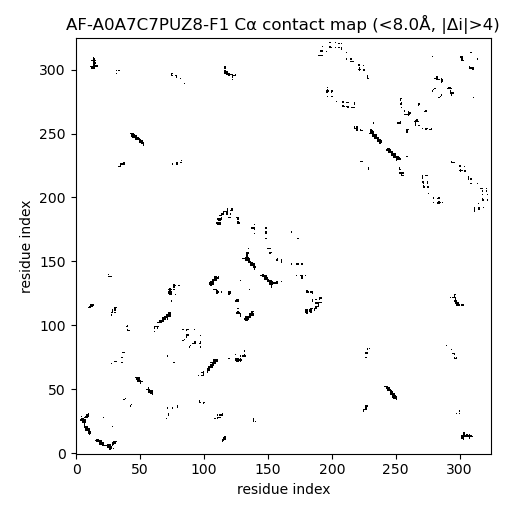785 1.00 85.81 90 GLY A CA 1
ATOM 669 C C . GLY A 1 90 ? -3.840 6.148 -21.147 1.00 85.81 90 GLY A C 1
ATOM 670 O O . GLY A 1 90 ? -4.865 5.474 -21.225 1.00 85.81 90 GLY A O 1
ATOM 671 N N . PRO A 1 91 ? -3.209 6.578 -22.257 1.00 87.88 91 PRO A N 1
ATOM 672 C CA . PRO A 1 91 ? -3.691 6.282 -23.612 1.00 87.88 91 PRO A CA 1
ATOM 673 C C . PRO A 1 91 ? -3.636 4.787 -23.963 1.00 87.88 91 PRO A C 1
ATOM 675 O O . PRO A 1 91 ? -4.290 4.351 -24.907 1.00 87.88 91 PRO A O 1
ATOM 678 N N . PHE A 1 92 ? -2.856 4.008 -23.210 1.00 90.50 92 PHE A N 1
ATOM 679 C CA . PHE A 1 92 ? -2.740 2.565 -23.354 1.00 90.50 92 PHE A CA 1
ATOM 680 C C . PHE A 1 92 ? -3.123 1.892 -22.045 1.00 90.50 92 PHE A C 1
ATOM 682 O O . PHE A 1 92 ? -2.612 2.242 -20.983 1.00 90.50 92 PHE A O 1
ATOM 689 N N . VAL A 1 93 ? -4.002 0.905 -22.154 1.00 94.00 93 VAL A N 1
ATOM 690 C CA . VAL A 1 93 ? -4.456 0.089 -21.034 1.00 94.00 93 VAL A CA 1
ATOM 691 C C . VAL A 1 93 ? -3.634 -1.191 -20.993 1.00 94.00 93 VAL A C 1
ATOM 693 O O . VAL A 1 93 ? -3.554 -1.908 -21.992 1.00 94.00 93 VAL A O 1
ATOM 696 N N . ASP A 1 94 ? -3.120 -1.545 -19.819 1.00 94.88 94 ASP A N 1
ATOM 697 C CA . ASP A 1 94 ? -2.625 -2.894 -19.562 1.00 94.88 94 ASP A CA 1
ATOM 698 C C . ASP A 1 94 ? -3.809 -3.865 -19.404 1.00 94.88 94 ASP A C 1
ATOM 700 O O . ASP A 1 94 ? -4.435 -3.986 -18.345 1.00 94.88 94 ASP A O 1
ATOM 704 N N . SER A 1 95 ? -4.143 -4.558 -20.494 1.00 93.31 95 SER A N 1
ATOM 705 C CA . SER A 1 95 ? -5.256 -5.510 -20.539 1.00 93.31 95 SER A CA 1
ATOM 706 C C . SER A 1 95 ? -5.075 -6.684 -19.573 1.00 93.31 95 SER A C 1
ATOM 708 O O . SER A 1 95 ? -6.071 -7.258 -19.129 1.00 93.31 95 SER A O 1
ATOM 710 N N . ARG A 1 96 ? -3.832 -7.041 -19.224 1.00 94.31 96 ARG A N 1
ATOM 711 C CA . ARG A 1 96 ? -3.522 -8.154 -18.319 1.00 94.31 96 ARG A CA 1
ATOM 712 C C . ARG A 1 96 ? -3.819 -7.772 -16.873 1.00 94.31 96 ARG A C 1
ATOM 714 O O . ARG A 1 96 ? -4.415 -8.560 -16.140 1.00 94.31 96 ARG A O 1
ATOM 721 N N . PHE A 1 97 ? -3.445 -6.556 -16.474 1.00 96.69 97 PHE A N 1
ATOM 722 C CA . PHE A 1 97 ? -3.808 -5.983 -15.178 1.00 96.69 97 PHE A CA 1
ATOM 723 C C . PHE A 1 97 ? -5.330 -5.866 -15.034 1.00 96.69 97 PHE A C 1
ATOM 725 O O . PHE A 1 97 ? -5.889 -6.369 -14.057 1.00 96.69 97 PHE A O 1
ATOM 732 N N . ARG A 1 98 ? -6.006 -5.273 -16.033 1.00 96.75 98 ARG A N 1
ATOM 733 C CA . ARG A 1 98 ? -7.467 -5.090 -16.022 1.00 96.75 98 ARG A CA 1
ATOM 734 C C . ARG A 1 98 ? -8.204 -6.413 -15.839 1.00 96.75 98 ARG A C 1
ATOM 736 O O . ARG A 1 98 ? -9.019 -6.524 -14.930 1.00 96.75 98 ARG A O 1
ATOM 743 N N . GLN A 1 99 ? -7.891 -7.421 -16.658 1.00 96.31 99 GLN A N 1
ATOM 744 C CA . GLN A 1 99 ? -8.559 -8.726 -16.594 1.00 96.31 99 GLN A CA 1
ATOM 745 C C . GLN A 1 99 ? -8.411 -9.377 -15.214 1.00 96.31 99 GLN A C 1
ATOM 747 O O . GLN A 1 99 ? -9.386 -9.877 -14.657 1.00 96.31 99 GLN A O 1
ATOM 752 N N . ARG A 1 100 ? -7.214 -9.321 -14.614 1.00 96.75 100 ARG A N 1
ATOM 753 C CA . ARG A 1 100 ? -6.997 -9.850 -13.260 1.00 96.75 100 ARG A CA 1
ATOM 754 C C . ARG A 1 100 ? -7.752 -9.066 -12.201 1.00 96.75 100 ARG A C 1
ATOM 756 O O . ARG A 1 100 ? -8.294 -9.684 -11.295 1.00 96.75 100 ARG A O 1
ATOM 763 N N . ARG A 1 101 ? -7.798 -7.735 -12.310 1.00 97.06 101 ARG A N 1
ATOM 764 C CA . ARG A 1 101 ? -8.558 -6.868 -11.400 1.00 97.06 101 ARG A CA 1
ATOM 765 C C . ARG A 1 101 ? -10.057 -7.164 -11.471 1.00 97.06 101 ARG A C 1
ATOM 767 O O . ARG A 1 101 ? -10.687 -7.319 -10.431 1.00 97.06 101 ARG A O 1
ATOM 774 N N . GLU A 1 102 ? -10.616 -7.274 -12.673 1.00 96.69 102 GLU A N 1
ATOM 775 C CA . GLU A 1 102 ? -12.039 -7.570 -12.905 1.00 96.69 102 GLU A CA 1
ATOM 776 C C . GLU A 1 102 ? -12.438 -8.978 -12.441 1.00 96.69 102 GLU A C 1
ATOM 778 O O . GLU A 1 102 ? -13.568 -9.187 -11.997 1.00 96.69 102 GLU A O 1
ATOM 783 N N . ALA A 1 103 ? -11.502 -9.931 -12.472 1.00 97.12 103 ALA A N 1
ATOM 784 C CA . ALA A 1 103 ? -11.706 -11.279 -11.949 1.00 97.12 103 ALA A CA 1
ATOM 785 C C . ALA A 1 103 ? -11.772 -11.342 -10.409 1.00 97.12 103 ALA A C 1
ATOM 787 O O . ALA A 1 103 ? -12.179 -12.368 -9.853 1.00 97.12 103 ALA A O 1
ATOM 788 N N . LEU A 1 104 ? -11.400 -10.273 -9.693 1.00 98.00 104 LEU A N 1
ATOM 789 C CA . LEU A 1 104 ? -11.453 -10.265 -8.233 1.00 98.00 104 LEU A CA 1
ATOM 790 C C . LEU A 1 104 ? -12.882 -10.082 -7.711 1.00 98.00 104 LEU A C 1
ATOM 792 O O . LEU A 1 104 ? -13.722 -9.404 -8.304 1.00 98.00 104 LEU A O 1
ATOM 796 N N . PHE A 1 105 ? -13.149 -10.704 -6.569 1.00 98.50 105 PHE A N 1
ATOM 797 C CA . PHE A 1 105 ? -14.247 -10.376 -5.669 1.00 98.50 105 PHE A CA 1
ATOM 798 C C . PHE A 1 105 ? -13.639 -9.935 -4.336 1.00 98.50 105 PHE A C 1
ATOM 800 O O . PHE A 1 105 ? -12.967 -10.724 -3.668 1.00 98.50 105 PHE A O 1
ATOM 807 N N . LEU A 1 106 ? -13.803 -8.672 -3.964 1.00 98.56 106 LEU A N 1
ATOM 808 C CA . LEU A 1 106 ? -13.079 -8.064 -2.851 1.00 98.56 106 LEU A CA 1
ATOM 809 C C . LEU A 1 106 ? -13.973 -7.945 -1.618 1.00 98.56 106 LEU A C 1
ATOM 811 O O . LEU A 1 106 ? -14.959 -7.207 -1.614 1.00 98.56 106 LEU A O 1
ATOM 815 N N . VAL A 1 107 ? -13.587 -8.648 -0.554 1.00 98.12 107 VAL A N 1
ATOM 816 C CA . VAL A 1 107 ? -14.219 -8.572 0.763 1.00 98.12 107 VAL A CA 1
ATOM 817 C C . VAL A 1 107 ? -13.292 -7.805 1.701 1.00 98.12 107 VAL A C 1
ATOM 819 O O . VAL A 1 107 ? -12.320 -8.340 2.250 1.00 98.12 107 VAL A O 1
ATOM 822 N N . ALA A 1 108 ? -13.580 -6.517 1.834 1.00 98.00 108 ALA A N 1
ATOM 823 C CA . ALA A 1 108 ? -12.820 -5.578 2.631 1.00 98.00 108 ALA A CA 1
ATOM 824 C C . ALA A 1 108 ? -13.184 -5.649 4.116 1.00 98.00 108 ALA A C 1
ATOM 826 O O . ALA A 1 108 ? -14.299 -6.014 4.483 1.00 98.00 108 ALA A O 1
ATOM 827 N N . VAL A 1 109 ? -12.248 -5.268 4.981 1.00 97.69 109 VAL A N 1
ATOM 828 C CA . VAL A 1 109 ? -12.473 -5.181 6.427 1.00 97.69 109 VAL A CA 1
ATOM 829 C C . VAL A 1 109 ? -11.859 -3.897 6.961 1.00 97.69 109 VAL A C 1
ATOM 831 O O . VAL A 1 109 ? -10.634 -3.723 6.919 1.00 97.69 109 VAL A O 1
ATOM 834 N N . ASN A 1 110 ? -12.706 -3.018 7.494 1.00 98.12 110 ASN A N 1
ATOM 835 C CA . ASN A 1 110 ? -12.269 -1.786 8.140 1.00 98.12 110 ASN A CA 1
ATOM 836 C C . ASN A 1 110 ? -11.403 -2.111 9.359 1.00 98.12 110 ASN A C 1
ATOM 838 O O . ASN A 1 110 ? -11.645 -3.081 10.082 1.00 98.12 110 ASN A O 1
ATOM 842 N N . CYS A 1 111 ? -10.357 -1.319 9.582 1.00 97.12 111 CYS A N 1
ATOM 843 C CA . CYS A 1 111 ? -9.454 -1.573 10.695 1.00 97.12 111 CYS A CA 1
ATOM 844 C C . CYS A 1 111 ? -10.078 -1.054 11.996 1.00 97.12 111 CYS A C 1
ATOM 846 O O . CYS A 1 111 ? -10.435 0.117 12.095 1.00 97.12 111 CYS A O 1
ATOM 848 N N . MET A 1 112 ? -10.142 -1.925 13.004 1.00 95.88 112 MET A N 1
ATOM 849 C CA . MET A 1 112 ? -10.537 -1.576 14.379 1.00 95.88 112 MET A CA 1
ATOM 850 C C . MET A 1 112 ? -9.330 -1.334 15.293 1.00 95.88 112 MET A C 1
ATOM 852 O O . MET A 1 112 ? -9.472 -0.940 16.446 1.00 95.88 112 MET A O 1
ATOM 856 N N . ARG A 1 113 ? -8.131 -1.590 14.770 1.00 94.94 113 ARG A N 1
ATOM 857 C CA . ARG A 1 113 ? -6.838 -1.416 15.420 1.00 94.94 113 ARG A CA 1
ATOM 858 C C . ARG A 1 113 ? -5.816 -1.040 14.343 1.00 94.94 113 ARG A C 1
ATOM 860 O O . ARG A 1 113 ? -5.831 -1.671 13.287 1.00 94.94 113 ARG A O 1
ATOM 867 N N . PRO A 1 114 ? -4.908 -0.082 14.586 1.00 95.56 114 PRO A N 1
ATOM 868 C CA . PRO A 1 114 ? -3.764 0.147 13.712 1.00 95.56 114 PRO A CA 1
ATOM 869 C C . PRO A 1 114 ? -2.560 -0.715 14.130 1.00 95.56 114 PRO A C 1
ATOM 871 O O . PRO A 1 114 ? -2.344 -0.970 15.318 1.00 95.56 114 PRO A O 1
ATOM 874 N N . ALA A 1 115 ? -1.718 -1.110 13.170 1.00 94.06 115 ALA A N 1
ATOM 875 C CA . ALA A 1 115 ? -0.347 -1.500 13.497 1.00 94.06 115 ALA A CA 1
ATOM 876 C C . ALA A 1 115 ? 0.448 -0.255 13.913 1.00 94.06 115 ALA A C 1
ATOM 878 O O . ALA A 1 115 ? 0.139 0.856 13.476 1.00 94.06 115 ALA A O 1
ATOM 879 N N . ALA A 1 116 ? 1.522 -0.421 14.690 1.00 94.19 116 ALA A N 1
ATOM 880 C CA . ALA A 1 116 ? 2.308 0.733 15.126 1.00 94.19 116 ALA A CA 1
ATOM 881 C C . ALA A 1 116 ? 2.943 1.498 13.949 1.00 94.19 116 ALA A C 1
ATOM 883 O O . ALA A 1 116 ? 3.151 2.702 14.067 1.00 94.19 116 ALA A O 1
ATOM 884 N N . THR A 1 117 ? 3.201 0.846 12.810 1.00 95.88 117 THR A N 1
ATOM 885 C CA . THR A 1 117 ? 3.754 1.466 11.593 1.00 95.88 117 THR A CA 1
ATOM 886 C C . THR A 1 117 ? 2.717 2.154 10.695 1.00 95.88 117 THR A C 1
ATOM 888 O O . THR A 1 117 ? 3.111 2.788 9.717 1.00 95.88 117 THR A O 1
ATOM 891 N N . CYS A 1 118 ? 1.413 2.043 10.974 1.00 96.19 118 CYS A N 1
ATOM 892 C CA . CYS A 1 118 ? 0.364 2.629 10.134 1.00 96.19 118 CYS A CA 1
ATOM 893 C C . CYS A 1 118 ? 0.279 4.158 10.272 1.00 96.19 118 CYS A C 1
ATOM 895 O O . CYS A 1 118 ? 0.423 4.698 11.367 1.00 96.19 118 CYS A O 1
ATOM 897 N N . PHE A 1 119 ? -0.018 4.826 9.154 1.00 98.06 119 PHE A N 1
ATOM 898 C CA . PHE A 1 119 ? -0.286 6.270 9.066 1.00 98.06 119 PHE A CA 1
ATOM 899 C C . PHE A 1 119 ? -1.304 6.610 7.955 1.00 98.06 119 PHE A C 1
ATOM 901 O O . PHE A 1 119 ? -1.315 7.718 7.417 1.00 98.06 119 PHE A O 1
ATOM 908 N N . CYS A 1 120 ? -2.154 5.651 7.561 1.00 98.12 120 CYS A N 1
ATOM 909 C CA . CYS A 1 120 ? -3.117 5.802 6.463 1.00 98.12 120 CYS A CA 1
ATOM 910 C C . CYS A 1 120 ? -4.180 6.878 6.713 1.00 98.12 120 CYS A C 1
ATOM 912 O O . CYS A 1 120 ? -4.710 7.411 5.740 1.00 98.12 120 CYS A O 1
ATOM 914 N N . ALA A 1 121 ? -4.453 7.221 7.979 1.00 98.19 121 ALA A N 1
ATOM 915 C CA . ALA A 1 121 ? -5.367 8.306 8.331 1.00 98.19 121 ALA A CA 1
ATOM 916 C C . ALA A 1 121 ? -4.837 9.652 7.813 1.00 98.19 121 ALA A C 1
ATOM 918 O O . ALA A 1 121 ? -5.538 10.344 7.088 1.00 98.19 121 ALA A O 1
ATOM 919 N N . SER A 1 122 ? -3.555 9.957 8.054 1.00 98.00 122 SER A N 1
ATOM 920 C CA . SER A 1 122 ? -2.902 11.169 7.518 1.00 98.00 122 SER A CA 1
ATOM 921 C C . SER A 1 122 ? -2.771 11.187 5.989 1.00 98.00 122 SER A C 1
ATOM 923 O O . SER A 1 122 ? -2.516 12.230 5.400 1.00 98.00 122 SER A O 1
ATOM 925 N N . MET A 1 123 ? -2.947 10.031 5.341 1.00 97.75 123 MET A N 1
ATOM 926 C CA . MET A 1 123 ? -2.928 9.900 3.884 1.00 97.75 123 MET A CA 1
ATOM 927 C C . MET A 1 123 ? -4.337 9.852 3.274 1.00 97.75 123 MET A C 1
ATOM 929 O O . MET A 1 123 ? -4.436 9.692 2.064 1.00 97.75 123 MET A O 1
ATOM 933 N N . ASN A 1 124 ? -5.410 9.930 4.074 1.00 96.88 124 ASN A N 1
ATOM 934 C CA . ASN A 1 124 ? -6.807 9.802 3.631 1.00 96.88 124 ASN A CA 1
ATOM 935 C C . ASN A 1 124 ? -7.100 8.511 2.834 1.00 96.88 124 ASN A C 1
ATOM 937 O O . ASN A 1 124 ? -7.785 8.531 1.819 1.00 96.88 124 ASN A O 1
ATOM 941 N N . THR A 1 125 ? -6.547 7.373 3.268 1.00 97.50 125 THR A N 1
ATOM 942 C CA . THR A 1 125 ? -6.668 6.070 2.559 1.00 97.50 125 THR A CA 1
ATOM 943 C C . THR A 1 125 ? -7.154 4.931 3.460 1.00 97.50 125 THR A C 1
ATOM 945 O O . THR A 1 125 ? -7.052 3.750 3.133 1.00 97.50 125 THR A O 1
ATOM 948 N N . GLY A 1 126 ? -7.653 5.271 4.643 1.00 96.81 126 GLY A N 1
ATOM 949 C CA . GLY A 1 126 ? -8.139 4.349 5.663 1.00 96.81 126 GLY A CA 1
ATOM 950 C C . GLY A 1 126 ? -8.224 5.067 7.009 1.00 96.81 126 GLY A C 1
ATOM 951 O O . GLY A 1 126 ? -7.839 6.231 7.095 1.00 96.81 126 GLY A O 1
ATOM 952 N N . PRO A 1 127 ? -8.666 4.408 8.092 1.00 97.31 127 PRO A N 1
ATOM 953 C CA . PRO A 1 127 ? -8.871 2.964 8.277 1.00 97.31 127 PRO A CA 1
ATOM 954 C C . PRO A 1 127 ? -10.270 2.441 7.911 1.00 97.31 127 PRO A C 1
ATOM 956 O O . PRO A 1 127 ? -10.565 1.279 8.196 1.00 97.31 127 PRO A O 1
ATOM 959 N N . ARG A 1 128 ? -11.125 3.269 7.301 1.00 97.56 128 ARG A N 1
ATOM 960 C CA . ARG A 1 128 ? -12.436 2.882 6.764 1.00 97.56 128 ARG A CA 1
ATOM 961 C C . ARG A 1 128 ? -12.420 2.969 5.237 1.00 97.56 128 ARG A C 1
ATOM 963 O O . ARG A 1 128 ? -11.853 3.911 4.696 1.00 97.56 128 ARG A O 1
ATOM 970 N N . ALA A 1 129 ? -12.994 1.980 4.559 1.00 97.44 129 ALA A N 1
ATOM 971 C CA . ALA A 1 129 ? -13.140 1.985 3.109 1.00 97.44 129 ALA A CA 1
ATOM 972 C C . ALA A 1 129 ? -14.368 2.800 2.688 1.00 97.44 129 ALA A C 1
ATOM 974 O O . ALA A 1 129 ? -15.438 2.672 3.284 1.00 97.44 129 ALA A O 1
ATOM 975 N N . GLU A 1 130 ? -14.212 3.587 1.628 1.00 93.69 130 GLU A N 1
ATOM 976 C CA . GLU A 1 130 ? -15.288 4.391 1.031 1.00 93.69 130 GLU A CA 1
ATOM 977 C C . GLU A 1 130 ? -15.811 3.785 -0.282 1.00 93.69 130 GLU A C 1
ATOM 979 O O . GLU A 1 130 ? -16.937 4.057 -0.689 1.00 93.69 130 GLU A O 1
ATOM 984 N N . GLY A 1 131 ? -15.024 2.914 -0.922 1.00 96.69 131 GLY A N 1
ATOM 985 C CA . GLY A 1 131 ? -15.375 2.236 -2.167 1.00 96.69 131 GLY A CA 1
ATOM 986 C C . GLY A 1 131 ? -14.317 1.216 -2.593 1.00 96.69 131 GLY A C 1
ATOM 987 O O . GLY A 1 131 ? -13.410 0.897 -1.823 1.00 96.69 131 GLY A O 1
ATOM 988 N N . GLY A 1 132 ? -14.448 0.689 -3.815 1.00 96.81 132 GLY A N 1
ATOM 989 C CA . GLY A 1 132 ? -13.480 -0.247 -4.407 1.00 96.81 132 GLY A CA 1
ATOM 990 C C . GLY A 1 132 ? -13.619 -1.707 -3.954 1.00 96.81 132 GLY A C 1
ATOM 991 O O . GLY A 1 132 ? -12.726 -2.509 -4.206 1.00 96.81 132 GLY A O 1
ATOM 992 N N . PHE A 1 133 ? -14.721 -2.073 -3.294 1.00 98.50 133 PHE A N 1
ATOM 993 C CA . PHE A 1 133 ? -14.975 -3.420 -2.770 1.00 98.50 133 PHE A CA 1
ATOM 994 C C . PHE A 1 133 ? -16.350 -3.960 -3.188 1.00 98.50 133 PHE A C 1
ATOM 996 O O . PHE A 1 133 ? -17.269 -3.199 -3.491 1.00 98.50 133 PHE A O 1
ATOM 1003 N N . ASP A 1 134 ? -16.521 -5.283 -3.141 1.00 98.75 134 ASP A N 1
ATOM 1004 C CA . ASP A 1 134 ? -17.830 -5.924 -3.297 1.00 98.75 134 ASP A CA 1
ATOM 1005 C C . ASP A 1 134 ? -18.575 -5.975 -1.960 1.00 98.75 134 ASP A C 1
ATOM 1007 O O . ASP A 1 134 ? -19.755 -5.630 -1.890 1.00 98.75 134 ASP A O 1
ATOM 1011 N N . LEU A 1 135 ? -17.873 -6.337 -0.884 1.00 98.69 135 LEU A N 1
ATOM 1012 C CA . LEU A 1 135 ? -18.368 -6.318 0.493 1.00 98.69 135 LEU A CA 1
ATOM 1013 C C . LEU A 1 135 ? -17.370 -5.597 1.399 1.00 98.69 135 LEU A C 1
ATOM 1015 O O . LEU A 1 135 ? -16.164 -5.714 1.199 1.00 98.69 135 LEU A O 1
ATOM 1019 N N . VAL A 1 136 ? -17.863 -4.909 2.424 1.00 98.56 136 VAL A N 1
ATOM 1020 C CA . VAL A 1 136 ? -17.045 -4.374 3.517 1.00 98.56 136 VAL A CA 1
ATOM 1021 C C . VAL A 1 136 ? -17.603 -4.833 4.854 1.00 98.56 136 VAL A C 1
ATOM 1023 O O . VAL A 1 136 ? -18.819 -4.849 5.043 1.00 98.56 136 VAL A O 1
ATOM 1026 N N . LEU A 1 137 ? -16.709 -5.219 5.762 1.00 97.56 137 LEU A N 1
ATOM 1027 C CA . LEU A 1 137 ? -17.041 -5.654 7.109 1.00 97.56 137 LEU A CA 1
ATOM 1028 C C . LEU A 1 137 ? -16.454 -4.705 8.151 1.00 97.56 137 LEU A C 1
ATOM 1030 O O . LEU A 1 137 ? -15.313 -4.249 8.045 1.00 97.56 137 LEU A O 1
ATOM 1034 N N . ASP A 1 138 ? -17.221 -4.504 9.209 1.00 97.88 138 ASP A N 1
ATOM 1035 C CA . ASP A 1 138 ? -16.781 -3.964 10.483 1.00 97.88 138 ASP A CA 1
ATOM 1036 C C . ASP A 1 138 ? -16.926 -5.072 11.539 1.00 97.88 138 ASP A C 1
ATOM 1038 O O . ASP A 1 138 ? -18.030 -5.544 11.811 1.00 97.88 138 ASP A O 1
ATOM 1042 N N . GLU A 1 139 ? -15.811 -5.521 12.120 1.00 96.69 139 GLU A N 1
ATOM 1043 C CA . GLU A 1 139 ? -15.814 -6.503 13.212 1.00 96.69 139 GLU A CA 1
ATOM 1044 C C . GLU A 1 139 ? -15.994 -5.785 14.554 1.00 96.69 139 GLU A C 1
ATOM 1046 O O . GLU A 1 139 ? -15.044 -5.241 15.121 1.00 96.69 139 GLU A O 1
ATOM 1051 N N . VAL A 1 140 ? -17.223 -5.767 15.063 1.00 95.31 140 VAL A N 1
ATOM 1052 C CA . VAL A 1 140 ? -17.560 -5.116 16.329 1.00 95.31 140 VAL A CA 1
ATOM 1053 C C . VAL A 1 140 ? -17.455 -6.138 17.457 1.00 95.31 140 VAL A C 1
ATOM 1055 O O . VAL A 1 140 ? -18.146 -7.158 17.462 1.00 95.31 140 VAL A O 1
ATOM 1058 N N . MET A 1 141 ? -16.577 -5.853 18.418 1.00 93.31 141 MET A N 1
ATOM 1059 C CA . MET A 1 141 ? -16.372 -6.662 19.618 1.00 93.31 141 MET A CA 1
ATOM 1060 C C . MET A 1 141 ? -16.551 -5.811 20.871 1.00 93.31 141 MET A C 1
ATOM 1062 O O . MET A 1 141 ? -15.723 -4.947 21.165 1.00 93.31 141 MET A O 1
ATOM 1066 N N . GLU A 1 142 ? -17.611 -6.107 21.608 1.00 88.62 142 GLU A N 1
ATOM 1067 C CA . GLU A 1 142 ? -17.994 -5.520 22.889 1.00 88.62 142 GLU A CA 1
ATOM 1068 C C . GLU A 1 142 ? -17.971 -6.619 23.970 1.00 88.62 142 GLU A C 1
ATOM 1070 O O . GLU A 1 142 ? -17.729 -7.791 23.673 1.00 88.62 142 GLU A O 1
ATOM 1075 N N . ALA A 1 143 ? -18.160 -6.262 25.242 1.00 84.94 143 ALA A N 1
ATOM 1076 C CA . ALA A 1 143 ? -17.963 -7.193 26.361 1.00 84.94 143 ALA A CA 1
ATOM 1077 C C . ALA A 1 143 ? -18.872 -8.437 26.304 1.00 84.94 143 ALA A C 1
ATOM 1079 O O . ALA A 1 143 ? -18.463 -9.523 26.712 1.00 84.94 143 ALA A O 1
ATOM 1080 N N . ASP A 1 144 ? -20.089 -8.279 25.796 1.00 88.06 144 ASP A N 1
ATOM 1081 C CA . ASP A 1 144 ? -21.138 -9.294 25.717 1.00 88.06 144 ASP A CA 1
ATOM 1082 C C . ASP A 1 144 ? -21.502 -9.675 24.273 1.00 88.06 144 ASP A C 1
ATOM 1084 O O . ASP A 1 144 ? -22.365 -10.530 24.061 1.00 88.06 144 ASP A O 1
ATOM 1088 N N . ARG A 1 145 ? -20.839 -9.077 23.272 1.00 90.50 145 ARG A N 1
ATOM 1089 C CA . ARG A 1 145 ? -21.240 -9.210 21.871 1.00 90.50 145 ARG A CA 1
ATOM 1090 C C . ARG A 1 145 ? -20.072 -9.201 20.887 1.00 90.50 145 ARG A C 1
ATOM 1092 O O . ARG A 1 145 ? -19.168 -8.377 20.967 1.00 90.50 145 ARG A O 1
ATOM 1099 N N . HIS A 1 146 ? -20.135 -10.086 19.892 1.00 93.94 146 HIS A N 1
ATOM 1100 C CA . HIS A 1 146 ? -19.211 -10.136 18.754 1.00 93.94 146 HIS A CA 1
ATOM 1101 C C . HIS A 1 146 ? -20.018 -10.277 17.464 1.00 93.94 146 HIS A C 1
ATOM 1103 O O . HIS A 1 146 ? -20.567 -11.344 17.196 1.00 93.94 146 HIS A O 1
ATOM 1109 N N . VAL A 1 147 ? -20.119 -9.197 16.688 1.00 94.81 147 VAL A N 1
ATOM 1110 C CA . VAL A 1 147 ? -20.904 -9.152 15.443 1.00 94.81 147 VAL A CA 1
ATOM 1111 C C . VAL A 1 147 ? -20.089 -8.590 14.287 1.00 94.81 147 VAL A C 1
ATOM 1113 O O . VAL A 1 147 ? -19.122 -7.851 14.476 1.00 94.81 147 VAL A O 1
ATOM 1116 N N . PHE A 1 148 ? -20.514 -8.926 13.073 1.00 96.25 148 PHE A N 1
ATOM 1117 C CA . PHE A 1 148 ? -20.000 -8.340 11.845 1.00 96.25 148 PHE A CA 1
ATOM 1118 C C . PHE A 1 148 ? -21.084 -7.470 11.229 1.00 96.25 148 PHE A C 1
ATOM 1120 O O . PHE A 1 148 ? -22.140 -7.974 10.853 1.00 96.25 148 PHE A O 1
ATOM 1127 N N . VAL A 1 149 ? -20.814 -6.175 11.104 1.00 97.38 149 VAL A N 1
ATOM 1128 C CA . VAL A 1 149 ? -21.655 -5.282 10.306 1.00 97.38 149 VAL A CA 1
ATOM 1129 C C . VAL A 1 149 ? -21.141 -5.340 8.877 1.00 97.38 149 VAL A C 1
ATOM 1131 O O . VAL A 1 149 ? -19.955 -5.112 8.644 1.00 97.38 149 VAL A O 1
ATOM 1134 N N . VAL A 1 150 ? -22.011 -5.684 7.928 1.00 97.81 150 VAL A N 1
ATOM 1135 C CA . VAL A 1 150 ? -21.624 -5.928 6.534 1.00 97.81 150 VAL A CA 1
ATOM 1136 C C . VAL A 1 150 ? -22.418 -5.022 5.605 1.00 97.81 150 VAL A C 1
ATOM 1138 O O . VAL A 1 150 ? -23.639 -4.937 5.702 1.00 97.81 150 VAL A O 1
ATOM 1141 N N . ALA A 1 151 ? -21.728 -4.372 4.672 1.00 97.19 151 ALA A N 1
ATOM 1142 C CA . ALA A 1 151 ? -22.350 -3.585 3.615 1.00 97.19 151 ALA A CA 1
ATOM 1143 C C . ALA A 1 151 ? -21.851 -4.025 2.235 1.00 97.19 151 ALA A C 1
ATOM 1145 O O . ALA A 1 151 ? -20.700 -4.430 2.070 1.00 97.19 151 ALA A O 1
ATOM 1146 N N . SER A 1 152 ? -22.720 -3.925 1.228 1.00 97.94 152 SER A N 1
ATOM 1147 C CA . SER A 1 152 ? -22.369 -4.185 -0.171 1.00 97.94 152 SER A CA 1
ATOM 1148 C C . SER A 1 152 ? -21.862 -2.920 -0.863 1.00 97.94 152 SER A C 1
ATOM 1150 O O . S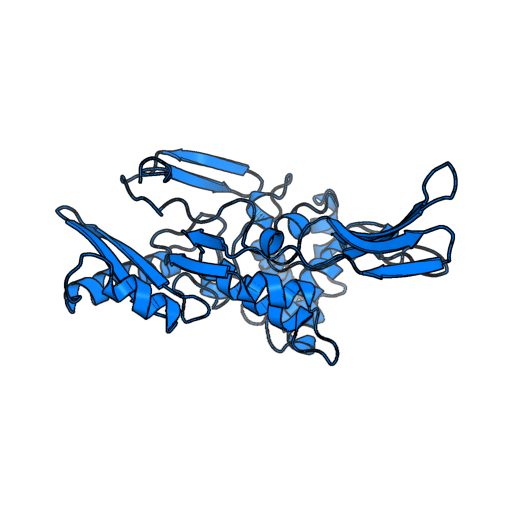ER A 1 152 ? -22.547 -1.899 -0.817 1.00 97.94 152 SER A O 1
ATOM 1152 N N . GLY A 1 153 ? -20.741 -3.012 -1.577 1.00 98.00 153 GLY A N 1
ATOM 1153 C CA . GLY A 1 153 ? -20.224 -1.963 -2.467 1.00 98.00 153 GLY A CA 1
ATOM 1154 C C . GLY A 1 153 ? -20.497 -2.213 -3.956 1.00 98.00 153 GLY A C 1
ATOM 1155 O O . GLY A 1 153 ? -20.277 -1.327 -4.778 1.00 98.00 153 GLY A O 1
ATOM 1156 N N . SER A 1 154 ? -21.006 -3.396 -4.322 1.00 98.19 154 SER A N 1
ATOM 1157 C CA . SER A 1 154 ? -21.295 -3.767 -5.713 1.00 98.19 154 SER A CA 1
ATOM 1158 C C . SER A 1 154 ? -22.567 -4.613 -5.844 1.00 98.19 154 SER A C 1
ATOM 1160 O O . SER A 1 154 ? -23.077 -5.158 -4.863 1.00 98.19 154 SER A O 1
ATOM 1162 N N . ALA A 1 155 ? -23.061 -4.782 -7.077 1.00 98.25 155 ALA A N 1
ATOM 1163 C CA . ALA A 1 155 ? -24.179 -5.684 -7.369 1.00 98.25 155 ALA A CA 1
ATOM 1164 C C . ALA A 1 155 ? -23.843 -7.159 -7.066 1.00 98.25 155 ALA A C 1
ATOM 1166 O O . ALA A 1 155 ? -24.680 -7.886 -6.535 1.00 98.25 155 ALA A O 1
ATOM 1167 N N . ARG A 1 156 ? -22.602 -7.591 -7.344 1.00 97.81 156 ARG A N 1
ATOM 1168 C CA . ARG A 1 156 ? -22.112 -8.937 -6.991 1.00 97.81 156 ARG A CA 1
ATOM 1169 C C . ARG A 1 156 ? -22.082 -9.114 -5.474 1.00 97.81 156 ARG A C 1
ATOM 1171 O O . ARG A 1 156 ? -22.524 -10.138 -4.967 1.00 97.81 156 ARG A O 1
ATOM 1178 N N . GLY A 1 157 ? -21.598 -8.100 -4.758 1.00 98.25 157 GLY A N 1
ATOM 1179 C CA . GLY A 1 157 ? -21.589 -8.068 -3.302 1.00 98.25 157 GLY A CA 1
ATOM 1180 C C . GLY A 1 157 ? -22.990 -8.131 -2.711 1.00 98.25 157 GLY A C 1
ATOM 1181 O O . GLY A 1 157 ? -23.221 -8.914 -1.799 1.00 98.25 157 GLY A O 1
ATOM 1182 N N . ARG A 1 158 ? -23.947 -7.379 -3.270 1.00 98.19 158 ARG A N 1
ATOM 1183 C CA . ARG A 1 158 ? -25.357 -7.430 -2.858 1.00 98.19 158 ARG A CA 1
ATOM 1184 C C . ARG A 1 158 ? -25.938 -8.837 -3.000 1.00 98.19 158 ARG A C 1
ATOM 1186 O O . ARG A 1 158 ? -26.488 -9.345 -2.035 1.00 98.19 158 ARG A O 1
ATOM 1193 N N . ALA A 1 159 ? -25.729 -9.490 -4.144 1.00 97.94 159 ALA A N 1
ATOM 1194 C CA . ALA A 1 159 ? -26.205 -10.856 -4.365 1.00 97.94 159 ALA A CA 1
ATOM 1195 C C . ALA A 1 159 ? -25.636 -11.862 -3.346 1.00 97.94 159 ALA A C 1
ATOM 1197 O O . ALA A 1 159 ? -26.345 -12.768 -2.915 1.00 97.94 159 ALA A O 1
ATOM 1198 N N . VAL A 1 160 ? -24.370 -11.701 -2.942 1.00 97.62 160 VAL A N 1
ATOM 1199 C CA . VAL A 1 160 ? -23.774 -12.517 -1.872 1.00 97.62 160 VAL A CA 1
ATOM 1200 C C . VAL A 1 160 ? -24.373 -12.159 -0.514 1.00 97.62 160 VAL A C 1
ATOM 1202 O O . VAL A 1 160 ? -24.734 -13.062 0.230 1.00 97.62 160 VAL A O 1
ATOM 1205 N N . LEU A 1 161 ? -24.503 -10.869 -0.197 1.00 97.12 161 LEU A N 1
ATOM 1206 C CA . LEU A 1 161 ? -25.046 -10.393 1.075 1.00 97.12 161 LEU A CA 1
ATOM 1207 C C . LEU A 1 161 ? -26.469 -10.908 1.319 1.00 97.12 161 LEU A C 1
ATOM 1209 O O . LEU A 1 161 ? -26.749 -11.390 2.409 1.00 97.12 161 LEU A O 1
ATOM 1213 N N . ASP A 1 162 ? -27.325 -10.877 0.298 1.00 96.88 162 ASP A N 1
ATOM 1214 C CA . ASP A 1 162 ? -28.716 -11.337 0.384 1.00 96.88 162 ASP A CA 1
ATOM 1215 C C . ASP A 1 162 ? -28.826 -12.863 0.607 1.00 96.88 162 ASP A C 1
ATOM 1217 O O . ASP A 1 162 ? -29.852 -13.354 1.076 1.00 96.88 162 ASP A O 1
ATOM 1221 N N . ALA A 1 163 ? -27.773 -13.625 0.285 1.00 96.94 163 ALA A N 1
ATOM 1222 C CA . ALA A 1 163 ? -27.697 -15.069 0.511 1.00 96.94 163 ALA A CA 1
ATOM 1223 C C . ALA A 1 163 ? -27.080 -15.446 1.871 1.00 96.94 163 ALA A C 1
ATOM 1225 O O . ALA A 1 163 ? -27.119 -16.619 2.257 1.00 96.94 163 ALA A O 1
ATOM 1226 N N . LEU A 1 164 ? -26.479 -14.491 2.588 1.00 94.81 164 LEU A N 1
ATOM 1227 C CA . LEU A 1 164 ? -25.880 -14.737 3.896 1.00 94.81 164 LEU A CA 1
ATOM 1228 C C . LEU A 1 164 ? -26.949 -14.695 4.998 1.00 94.81 164 LEU A C 1
ATOM 1230 O O . LEU A 1 164 ? -27.829 -13.835 4.974 1.00 94.81 164 LEU A O 1
ATOM 1234 N N . PRO A 1 165 ? -26.873 -15.583 6.006 1.00 94.00 165 PRO A N 1
ATOM 1235 C CA . PRO A 1 165 ? -27.717 -15.460 7.184 1.00 94.00 165 PRO A CA 1
ATOM 1236 C C . PRO A 1 165 ? -27.332 -14.193 7.954 1.00 94.00 165 PRO A C 1
ATOM 1238 O O . PRO A 1 165 ? -26.157 -13.966 8.247 1.00 94.00 165 PRO A O 1
ATOM 1241 N N . GLY A 1 166 ? -28.325 -13.385 8.306 1.00 92.50 166 GLY A N 1
ATOM 1242 C CA . GLY A 1 166 ? -28.129 -12.145 9.042 1.00 92.50 166 GLY A CA 1
ATOM 1243 C C . GLY A 1 166 ? -29.450 -11.440 9.315 1.00 92.50 166 GLY A C 1
ATOM 1244 O O . GLY A 1 166 ? -30.512 -11.886 8.881 1.00 92.50 166 GLY A O 1
ATOM 1245 N N . GLU A 1 167 ? -29.366 -10.338 10.044 1.00 92.75 167 GLU A N 1
ATOM 1246 C CA . GLU A 1 167 ? -30.486 -9.447 10.327 1.00 92.75 167 GLU A CA 1
ATOM 1247 C C . GLU A 1 167 ? -30.161 -8.027 9.862 1.00 92.75 167 GLU A C 1
ATOM 1249 O O . GLU A 1 167 ? -29.001 -7.679 9.619 1.00 92.75 167 GLU A O 1
ATOM 1254 N N . GLU A 1 168 ? -31.197 -7.208 9.698 1.00 92.19 168 GLU A N 1
ATOM 1255 C CA . GLU A 1 168 ? -31.012 -5.812 9.326 1.00 92.19 168 GLU A CA 1
ATOM 1256 C C . GLU A 1 168 ? -30.263 -5.067 10.438 1.00 92.19 168 GLU A C 1
ATOM 1258 O O . GLU A 1 168 ? -30.596 -5.165 11.618 1.00 92.19 168 GLU A O 1
ATOM 1263 N N . THR A 1 169 ? -29.218 -4.333 10.057 1.00 92.75 169 THR A N 1
ATOM 1264 C CA . THR A 1 169 ? -28.328 -3.664 11.008 1.00 92.75 169 THR A CA 1
ATOM 1265 C C . THR A 1 169 ? -29.030 -2.499 11.710 1.00 92.75 169 THR A C 1
ATOM 1267 O O . THR A 1 169 ? -29.554 -1.594 11.057 1.00 92.75 169 THR A O 1
ATOM 1270 N N . GLY A 1 170 ? -28.975 -2.466 13.044 1.00 93.19 170 GLY A N 1
ATOM 1271 C CA . GLY A 1 170 ? -29.546 -1.378 13.837 1.00 93.19 170 GLY A CA 1
ATOM 1272 C C . GLY A 1 170 ? -28.652 -0.125 13.909 1.00 93.19 170 GLY A C 1
ATOM 1273 O O . GLY A 1 170 ? -27.442 -0.190 13.670 1.00 93.19 170 GLY A O 1
ATOM 1274 N N . PRO A 1 171 ? -29.194 1.042 14.319 1.00 94.75 171 PRO A N 1
ATOM 1275 C CA . PRO A 1 171 ? -28.411 2.274 14.479 1.00 94.75 171 PRO A CA 1
ATOM 1276 C C . PRO A 1 171 ? -27.231 2.151 15.455 1.00 94.75 171 PRO A C 1
ATOM 1278 O O . PRO A 1 171 ? -26.195 2.782 15.242 1.00 94.75 171 PRO A O 1
ATOM 1281 N N . ALA A 1 172 ? -27.379 1.337 16.507 1.00 93.62 172 ALA A N 1
ATOM 1282 C CA . ALA A 1 172 ? -26.332 1.095 17.499 1.00 93.62 172 ALA A CA 1
ATOM 1283 C C . ALA A 1 172 ? -25.116 0.382 16.884 1.00 93.62 172 ALA A C 1
ATOM 1285 O O . ALA A 1 172 ? -23.983 0.796 17.114 1.00 93.62 172 ALA A O 1
ATOM 1286 N N . ASP A 1 173 ? -25.344 -0.616 16.030 1.00 94.50 173 ASP A N 1
ATOM 1287 C CA . ASP A 1 173 ? -24.276 -1.389 15.386 1.00 94.50 173 ASP A CA 1
ATOM 1288 C C . ASP A 1 173 ? -23.491 -0.526 14.402 1.00 94.50 173 ASP A C 1
ATOM 1290 O O . ASP A 1 173 ? -22.261 -0.546 14.383 1.00 94.50 173 ASP A O 1
ATOM 1294 N N . LEU A 1 174 ? -24.204 0.298 13.627 1.00 95.25 174 LEU A N 1
ATOM 1295 C CA . LEU A 1 174 ? -23.589 1.264 12.720 1.00 95.25 174 LEU A CA 1
ATOM 1296 C C . LEU A 1 174 ? -22.766 2.310 13.481 1.00 95.25 174 LEU A C 1
ATOM 1298 O O . LEU A 1 174 ? -21.718 2.745 12.999 1.00 95.25 174 LEU A O 1
ATOM 1302 N N . ALA A 1 175 ? -23.237 2.748 14.651 1.00 96.31 175 ALA A N 1
ATOM 1303 C CA . ALA A 1 175 ? -22.498 3.671 15.504 1.00 96.31 175 ALA A CA 1
ATOM 1304 C C . ALA A 1 175 ? -21.231 3.014 16.075 1.00 96.31 175 ALA A C 1
ATOM 1306 O O . ALA A 1 175 ? -20.157 3.604 15.961 1.00 96.31 175 ALA A O 1
ATOM 1307 N N . ALA A 1 176 ? -21.330 1.789 16.598 1.00 96.12 176 ALA A N 1
ATOM 1308 C CA . ALA A 1 176 ? -20.197 1.035 17.132 1.00 96.12 176 ALA A CA 1
ATOM 1309 C C . ALA A 1 176 ? -19.135 0.747 16.056 1.00 96.12 176 ALA A C 1
ATOM 1311 O O . ALA A 1 176 ? -17.947 0.994 16.270 1.00 96.12 176 ALA A O 1
ATOM 1312 N N . ALA A 1 177 ? -19.562 0.320 14.864 1.00 96.25 177 ALA A N 1
ATOM 1313 C CA . ALA A 1 177 ? -18.691 0.125 13.708 1.00 96.25 177 ALA A CA 1
ATOM 1314 C C . ALA A 1 177 ? -17.915 1.407 13.354 1.00 96.25 177 ALA A C 1
ATOM 1316 O O . ALA A 1 177 ? -16.684 1.396 13.247 1.00 96.25 177 ALA A O 1
ATOM 1317 N N . ARG A 1 178 ? -18.622 2.540 13.219 1.00 96.81 178 ARG A N 1
ATOM 1318 C CA . ARG A 1 178 ? -18.003 3.842 12.920 1.00 96.81 178 ARG A CA 1
ATOM 1319 C C . ARG A 1 178 ? -17.025 4.274 14.007 1.00 96.81 178 ARG A C 1
ATOM 1321 O O . ARG A 1 178 ? -15.885 4.610 13.677 1.00 96.81 178 ARG A O 1
ATOM 1328 N N . ALA A 1 179 ? -17.435 4.190 15.270 1.00 97.44 179 ALA A N 1
ATOM 1329 C CA . ALA A 1 179 ? -16.604 4.536 16.416 1.00 97.44 179 ALA A CA 1
ATOM 1330 C C . ALA A 1 179 ? -15.312 3.705 16.460 1.00 97.44 179 ALA A C 1
ATOM 1332 O O . ALA A 1 179 ? -14.241 4.267 16.672 1.00 97.44 179 ALA A O 1
ATOM 1333 N N . GLY A 1 180 ? -15.376 2.399 16.174 1.00 96.75 180 GLY A N 1
ATOM 1334 C CA . GLY A 1 180 ? -14.195 1.531 16.135 1.00 96.75 180 GLY A CA 1
ATOM 1335 C C . GLY A 1 180 ? -13.163 1.967 15.091 1.00 96.75 180 GLY A C 1
ATOM 1336 O O . GLY A 1 180 ? -11.979 2.107 15.399 1.00 96.75 180 GLY A O 1
ATOM 1337 N N . SER A 1 181 ? -13.607 2.271 13.867 1.00 97.19 181 SER A N 1
ATOM 1338 C CA . SER A 1 181 ? -12.708 2.784 12.823 1.00 97.19 181 SER A CA 1
ATOM 1339 C C . SER A 1 181 ? -12.171 4.188 13.126 1.00 97.19 181 SER A C 1
ATOM 1341 O O . SER A 1 181 ? -11.019 4.482 12.814 1.00 97.19 181 SER A O 1
ATOM 1343 N N . GLN A 1 182 ? -12.968 5.050 13.765 1.00 98.19 182 GLN A N 1
ATOM 1344 C CA . GLN A 1 182 ? -12.525 6.384 14.166 1.00 98.19 182 GLN A CA 1
ATOM 1345 C C . GLN A 1 182 ? -11.450 6.297 15.256 1.00 98.19 182 GLN A C 1
ATOM 1347 O O . GLN A 1 182 ? -10.373 6.869 15.098 1.00 98.19 182 GLN A O 1
ATOM 1352 N N . ALA A 1 183 ? -11.681 5.494 16.296 1.00 97.81 183 ALA A N 1
ATOM 1353 C CA . ALA A 1 183 ? -10.690 5.231 17.334 1.00 97.81 183 ALA A CA 1
ATOM 1354 C C . ALA A 1 183 ? -9.408 4.615 16.747 1.00 97.81 183 ALA A C 1
ATOM 1356 O O . ALA A 1 183 ? -8.300 4.955 17.159 1.00 97.81 183 ALA A O 1
ATOM 1357 N N . CYS A 1 184 ? -9.529 3.750 15.732 1.00 97.44 184 CYS A N 1
ATOM 1358 C CA . CYS A 1 184 ? -8.376 3.227 15.001 1.00 97.44 184 CYS A CA 1
ATOM 1359 C C . CYS A 1 184 ? -7.580 4.327 14.279 1.00 97.44 184 CYS A C 1
ATOM 1361 O O . CYS A 1 184 ? -6.356 4.214 14.189 1.00 97.44 184 CYS A O 1
ATOM 1363 N N . ALA A 1 185 ? -8.241 5.347 13.727 1.00 98.12 185 ALA A N 1
ATOM 1364 C CA . ALA A 1 185 ? -7.576 6.469 13.068 1.00 98.12 185 ALA A CA 1
ATOM 1365 C C . ALA A 1 185 ? -6.827 7.329 14.095 1.00 98.12 185 ALA A C 1
ATOM 1367 O O . ALA A 1 185 ? -5.640 7.592 13.922 1.00 98.12 185 ALA A O 1
ATOM 1368 N N . GLU A 1 186 ? -7.500 7.679 15.193 1.00 98.19 186 GLU A N 1
ATOM 1369 C CA . GLU A 1 186 ? -6.957 8.483 16.297 1.00 98.19 186 GLU A CA 1
ATOM 1370 C C . GLU A 1 186 ? -5.790 7.784 17.019 1.00 98.19 186 GLU A C 1
ATOM 1372 O O . GLU A 1 186 ? -4.864 8.438 17.492 1.00 98.19 186 GLU A O 1
ATOM 1377 N N . ALA A 1 187 ? -5.783 6.448 17.059 1.00 97.25 187 ALA A N 1
ATOM 1378 C CA . ALA A 1 187 ? -4.709 5.660 17.662 1.00 97.25 187 ALA A CA 1
ATOM 1379 C C . ALA A 1 187 ? -3.434 5.548 16.794 1.00 97.25 187 ALA A C 1
ATOM 1381 O O . ALA A 1 187 ? -2.435 4.975 17.246 1.00 97.25 187 ALA A O 1
ATOM 1382 N N . GLN A 1 188 ? -3.429 6.048 15.550 1.00 97.44 188 GLN A N 1
ATOM 1383 C CA . GLN A 1 188 ? -2.224 6.043 14.713 1.00 97.44 188 GLN A CA 1
ATOM 1384 C C . GLN A 1 188 ? -1.208 7.057 15.244 1.00 97.44 188 GLN A C 1
ATOM 1386 O O . GLN A 1 188 ? -1.452 8.256 15.280 1.00 97.44 188 GLN A O 1
ATOM 1391 N N . ARG A 1 189 ? -0.028 6.569 15.639 1.00 95.69 189 ARG A N 1
ATOM 1392 C CA . ARG A 1 189 ? 1.034 7.411 16.225 1.00 95.69 189 ARG A CA 1
ATOM 1393 C C . ARG A 1 189 ? 1.914 8.107 15.186 1.00 95.69 189 ARG A C 1
ATOM 1395 O O . ARG A 1 189 ? 2.699 8.982 15.535 1.00 95.69 189 ARG A O 1
ATOM 1402 N N . ARG A 1 190 ? 1.827 7.683 13.927 1.00 96.69 190 ARG A N 1
ATOM 1403 C CA . ARG A 1 190 ? 2.596 8.220 12.803 1.00 96.69 190 ARG A CA 1
ATOM 1404 C C . ARG A 1 190 ? 1.678 9.041 11.916 1.00 96.69 190 ARG A C 1
ATOM 1406 O O . ARG A 1 190 ? 0.539 8.649 11.675 1.00 96.69 190 ARG A O 1
ATOM 1413 N N . HIS A 1 191 ? 2.202 10.139 11.395 1.00 97.31 191 HIS A N 1
ATOM 1414 C CA . HIS A 1 191 ? 1.505 10.988 10.442 1.00 97.31 191 HIS A CA 1
ATOM 1415 C C . HIS A 1 191 ? 2.501 11.497 9.403 1.00 97.31 191 HIS A C 1
ATOM 1417 O O . HIS A 1 191 ? 3.650 11.803 9.725 1.00 97.31 191 HIS A O 1
ATOM 1423 N N . MET A 1 192 ? 2.067 11.564 8.151 1.00 98.00 192 MET A N 1
ATOM 1424 C CA . MET A 1 192 ? 2.807 12.280 7.123 1.00 98.00 192 MET A CA 1
ATOM 1425 C C . MET A 1 192 ? 2.595 13.789 7.324 1.00 98.00 192 MET A C 1
ATOM 1427 O O . MET A 1 192 ? 1.451 14.184 7.557 1.00 98.00 192 MET A O 1
ATOM 1431 N N . PRO A 1 193 ? 3.643 14.633 7.254 1.00 96.69 193 PRO A N 1
ATOM 1432 C CA . PRO A 1 193 ? 3.476 16.080 7.333 1.00 96.69 193 PRO A CA 1
ATOM 1433 C C . PRO A 1 193 ? 2.518 16.610 6.264 1.00 96.69 193 PRO A C 1
ATOM 1435 O O . PRO A 1 193 ? 2.541 16.166 5.110 1.00 96.69 193 PRO A O 1
ATOM 1438 N N . GLU A 1 194 ? 1.702 17.593 6.634 1.00 94.69 194 GLU A N 1
ATOM 1439 C CA . GLU A 1 194 ? 0.919 18.350 5.660 1.00 94.69 194 GLU A CA 1
ATOM 1440 C C . GLU A 1 194 ? 1.853 19.059 4.671 1.00 94.69 194 GLU A C 1
ATOM 1442 O O . GLU A 1 194 ? 2.966 19.456 5.013 1.00 94.69 194 GLU A O 1
ATOM 1447 N N . GLY A 1 195 ? 1.430 19.187 3.412 1.00 95.38 195 GLY A N 1
ATOM 1448 C CA . GLY A 1 195 ? 2.245 19.852 2.391 1.00 95.38 195 GLY A CA 1
ATOM 1449 C C . GLY A 1 195 ? 3.520 19.101 1.979 1.00 95.38 195 GLY A C 1
ATOM 1450 O O . GLY A 1 195 ? 4.324 19.670 1.242 1.00 95.38 195 GLY A O 1
ATOM 1451 N N . VAL A 1 196 ? 3.694 17.824 2.364 1.00 97.44 196 VAL A N 1
ATOM 1452 C CA . VAL A 1 196 ? 4.899 17.023 2.050 1.00 97.44 196 VAL A CA 1
ATOM 1453 C C . VAL A 1 196 ? 5.287 17.042 0.564 1.00 97.44 196 VAL A C 1
ATOM 1455 O O . VAL A 1 196 ? 6.467 16.984 0.223 1.00 97.44 196 VAL A O 1
ATOM 1458 N N . ALA A 1 197 ? 4.311 17.158 -0.340 1.00 97.25 197 ALA A N 1
ATOM 1459 C CA . ALA A 1 197 ? 4.568 17.246 -1.772 1.00 97.25 197 ALA A CA 1
ATOM 1460 C C . ALA A 1 197 ? 5.370 18.504 -2.151 1.00 97.25 197 ALA A C 1
ATOM 1462 O O . ALA A 1 197 ? 6.300 18.407 -2.951 1.00 97.25 197 ALA A O 1
ATOM 1463 N N . ALA A 1 198 ? 5.026 19.666 -1.588 1.00 97.00 198 ALA A N 1
ATOM 1464 C CA . ALA A 1 198 ? 5.732 20.923 -1.833 1.00 97.00 198 ALA A CA 1
ATOM 1465 C C . ALA A 1 198 ? 7.104 20.921 -1.150 1.00 97.00 198 ALA A C 1
ATOM 1467 O O . ALA A 1 198 ? 8.105 21.154 -1.827 1.00 97.00 198 ALA A O 1
ATOM 1468 N N . LEU A 1 199 ? 7.141 20.509 0.123 1.00 97.19 199 LEU A N 1
ATOM 1469 C CA . LEU A 1 199 ? 8.366 20.331 0.907 1.00 97.19 199 LEU A CA 1
ATOM 1470 C C . LEU A 1 199 ? 9.422 19.547 0.116 1.00 97.19 199 LEU A C 1
ATOM 1472 O O . LEU A 1 199 ? 10.530 20.016 -0.110 1.00 97.19 199 LEU A O 1
ATOM 1476 N N . LEU A 1 200 ? 9.064 18.375 -0.417 1.00 97.19 200 LEU A N 1
ATOM 1477 C CA . LEU A 1 200 ? 10.014 17.527 -1.145 1.00 97.19 200 LEU A CA 1
ATOM 1478 C C . LEU A 1 200 ? 10.525 18.125 -2.466 1.00 97.19 200 LEU A C 1
ATOM 1480 O O . LEU A 1 200 ? 11.558 17.668 -2.960 1.00 97.19 200 LEU A O 1
ATOM 1484 N N . LYS A 1 201 ? 9.823 19.105 -3.052 1.00 94.69 201 LYS A N 1
ATOM 1485 C CA . LYS A 1 201 ? 10.322 19.865 -4.213 1.00 94.69 201 LYS A CA 1
ATOM 1486 C C . LYS A 1 201 ? 11.376 20.886 -3.780 1.00 94.69 201 LYS A C 1
ATOM 1488 O O . LYS A 1 201 ? 12.337 21.096 -4.513 1.00 94.69 201 LYS A O 1
ATOM 1493 N N . GLN A 1 202 ? 11.210 21.484 -2.601 1.00 95.31 202 GLN A N 1
ATOM 1494 C CA . GLN A 1 202 ? 12.122 22.483 -2.036 1.00 95.31 202 GLN A CA 1
ATOM 1495 C C . GLN A 1 202 ? 13.365 21.840 -1.410 1.00 95.31 202 GLN A C 1
ATOM 1497 O O . GLN A 1 202 ? 14.466 22.359 -1.557 1.00 95.31 202 GLN A O 1
ATOM 1502 N N . SER A 1 203 ? 13.236 20.656 -0.810 1.00 96.00 203 SER A N 1
ATOM 1503 C CA . SER A 1 203 ? 14.343 19.975 -0.133 1.00 96.00 203 SER A CA 1
ATOM 1504 C C . SER A 1 203 ? 15.294 19.212 -1.070 1.00 96.00 203 SER A C 1
ATOM 1506 O O . SER A 1 203 ? 15.966 18.292 -0.616 1.00 96.00 203 SER A O 1
ATOM 1508 N N . TYR A 1 204 ? 15.362 19.495 -2.378 1.00 93.56 204 TYR A N 1
ATOM 1509 C CA . TYR A 1 204 ? 16.134 18.657 -3.319 1.00 93.56 204 TYR A CA 1
ATOM 1510 C C . TYR A 1 204 ? 17.631 18.555 -2.962 1.00 93.56 204 TYR A C 1
ATOM 1512 O O . TYR A 1 204 ? 18.218 17.474 -3.071 1.00 93.56 204 TYR A O 1
ATOM 1520 N N . GLU A 1 205 ? 18.218 19.664 -2.509 1.00 94.62 205 GLU A N 1
ATOM 1521 C CA . GLU A 1 205 ? 19.633 19.784 -2.120 1.00 94.62 205 GLU A CA 1
ATOM 1522 C C . GLU A 1 205 ? 19.860 19.627 -0.606 1.00 94.62 205 GLU A C 1
ATOM 1524 O O . GLU A 1 205 ? 20.971 19.833 -0.123 1.00 94.62 205 GLU A O 1
ATOM 1529 N N . ASP A 1 206 ? 18.826 19.246 0.150 1.00 96.75 206 ASP A N 1
ATOM 1530 C CA . ASP A 1 206 ? 18.900 19.163 1.609 1.00 96.75 206 ASP A CA 1
ATOM 1531 C C . ASP A 1 206 ? 19.931 18.104 2.073 1.00 96.75 206 ASP A C 1
ATOM 1533 O O . ASP A 1 206 ? 19.922 16.963 1.583 1.00 96.75 206 ASP A O 1
ATOM 1537 N N . PRO A 1 207 ? 20.830 18.434 3.024 1.00 95.69 207 PRO A N 1
ATOM 1538 C CA . PRO A 1 207 ? 21.860 17.511 3.501 1.00 95.69 207 PRO A CA 1
ATOM 1539 C C . PRO A 1 207 ? 21.293 16.272 4.214 1.00 95.69 207 PRO A C 1
ATOM 1541 O O . PRO A 1 207 ? 21.985 15.254 4.307 1.00 95.69 207 PRO A O 1
ATOM 1544 N N . HIS A 1 208 ? 20.037 16.297 4.670 1.00 96.94 208 HIS A N 1
ATOM 1545 C CA . HIS A 1 208 ? 19.367 15.154 5.291 1.00 96.94 208 HIS A CA 1
ATOM 1546 C C . HIS A 1 208 ? 19.330 13.927 4.372 1.00 96.94 208 HIS A C 1
ATOM 1548 O O . HIS A 1 208 ? 19.396 12.793 4.847 1.00 96.94 208 HIS A O 1
ATOM 1554 N N . TRP A 1 209 ? 19.336 14.103 3.043 1.00 97.75 209 TRP A N 1
ATOM 1555 C CA . TRP A 1 209 ? 19.438 12.967 2.117 1.00 97.75 209 TRP A CA 1
ATOM 1556 C C . TRP A 1 209 ? 20.710 12.138 2.320 1.00 97.75 209 TRP A C 1
ATOM 1558 O O . TRP A 1 209 ? 20.664 10.912 2.179 1.00 97.75 209 TRP A O 1
ATOM 1568 N N . ALA A 1 210 ? 21.829 12.780 2.670 1.00 97.12 210 ALA A N 1
ATOM 1569 C CA . ALA A 1 210 ? 23.070 12.085 2.994 1.00 97.12 210 ALA A CA 1
ATOM 1570 C C . ALA A 1 210 ? 22.936 11.301 4.311 1.00 97.12 210 ALA A C 1
ATOM 1572 O O . ALA A 1 210 ? 23.328 10.136 4.361 1.00 97.12 210 ALA A O 1
ATOM 1573 N N . ASN A 1 211 ? 22.274 11.871 5.326 1.00 96.88 211 ASN A N 1
ATOM 1574 C CA . ASN A 1 211 ? 22.006 11.184 6.595 1.00 96.88 211 ASN A CA 1
ATOM 1575 C C . ASN A 1 211 ? 21.190 9.893 6.405 1.00 96.88 211 ASN A C 1
ATOM 1577 O O . ASN A 1 211 ? 21.495 8.853 6.994 1.00 96.88 211 ASN A O 1
ATOM 1581 N N . VAL A 1 212 ? 20.151 9.926 5.565 1.00 97.19 212 VAL A N 1
ATOM 1582 C CA . VAL A 1 212 ? 19.377 8.711 5.265 1.00 97.19 212 VAL A CA 1
ATOM 1583 C C . VAL A 1 212 ? 20.231 7.688 4.515 1.00 97.19 212 VAL A C 1
ATOM 1585 O O . VAL A 1 212 ? 20.139 6.485 4.773 1.00 97.19 212 VAL A O 1
ATOM 1588 N N . ALA A 1 213 ? 21.074 8.151 3.592 1.00 97.25 213 ALA A N 1
ATOM 1589 C CA . ALA A 1 213 ? 21.920 7.290 2.778 1.00 97.25 213 ALA A CA 1
ATOM 1590 C C . ALA A 1 213 ? 22.971 6.521 3.587 1.00 97.25 213 ALA A C 1
ATOM 1592 O O . ALA A 1 213 ? 23.252 5.378 3.236 1.00 97.25 213 ALA A O 1
ATOM 1593 N N . GLU A 1 214 ? 23.488 7.095 4.677 1.00 97.69 214 GLU A N 1
ATOM 1594 C CA . GLU A 1 214 ? 24.411 6.415 5.602 1.00 97.69 214 GLU A CA 1
ATOM 1595 C C . GLU A 1 214 ? 23.788 5.171 6.248 1.00 97.69 214 GLU A C 1
ATOM 1597 O O . GLU A 1 214 ? 24.475 4.187 6.518 1.00 97.69 214 GLU A O 1
ATOM 1602 N N . ARG A 1 215 ? 22.468 5.192 6.468 1.00 97.38 215 ARG A N 1
ATOM 1603 C CA . ARG A 1 215 ? 21.715 4.066 7.038 1.00 97.38 215 ARG A CA 1
ATOM 1604 C C . ARG A 1 215 ? 21.201 3.112 5.961 1.00 97.38 215 ARG A C 1
ATOM 1606 O O . ARG A 1 215 ? 21.084 1.910 6.190 1.00 97.38 215 ARG A O 1
ATOM 1613 N N . CYS A 1 216 ? 20.832 3.635 4.794 1.00 97.75 216 CYS A N 1
ATOM 1614 C CA . CYS A 1 216 ? 20.106 2.888 3.774 1.00 97.75 216 CYS A CA 1
ATOM 1615 C C . CYS A 1 216 ? 20.983 1.853 3.048 1.00 97.75 216 CYS A C 1
ATOM 1617 O O . CYS A 1 216 ? 21.927 2.186 2.340 1.00 97.75 216 CYS A O 1
ATOM 1619 N N . LEU A 1 217 ? 20.572 0.582 3.097 1.00 97.12 217 LEU A N 1
ATOM 1620 C CA . LEU A 1 217 ? 21.271 -0.512 2.405 1.00 97.12 217 LEU A CA 1
ATOM 1621 C C . LEU A 1 217 ? 21.017 -0.572 0.886 1.00 97.12 217 LEU A C 1
ATOM 1623 O O . LEU A 1 217 ? 21.518 -1.474 0.224 1.00 97.12 217 LEU A O 1
ATOM 1627 N N . SER A 1 218 ? 20.170 0.300 0.323 1.00 96.12 218 SER A N 1
ATOM 1628 C CA . SER A 1 218 ? 19.680 0.196 -1.068 1.00 96.12 218 SER A CA 1
ATOM 1629 C C . SER A 1 218 ? 19.078 -1.177 -1.443 1.00 96.12 218 SER A C 1
ATOM 1631 O O . SER A 1 218 ? 19.014 -1.534 -2.613 1.00 96.12 218 SER A O 1
ATOM 1633 N N . CYS A 1 219 ? 18.582 -1.948 -0.468 1.00 96.31 219 CYS A N 1
ATOM 1634 C CA . CYS A 1 219 ? 18.134 -3.337 -0.661 1.00 96.31 219 CYS A CA 1
ATOM 1635 C C . CYS A 1 219 ? 16.793 -3.513 -1.403 1.00 96.31 219 CYS A C 1
ATOM 1637 O O . CYS A 1 219 ? 16.325 -4.637 -1.545 1.00 96.31 219 CYS A O 1
ATOM 1639 N N . ALA A 1 220 ? 16.135 -2.426 -1.821 1.00 96.12 220 ALA A N 1
ATOM 1640 C CA . ALA A 1 220 ? 14.828 -2.425 -2.491 1.00 96.12 220 ALA A CA 1
ATOM 1641 C C . ALA A 1 220 ? 13.627 -2.997 -1.700 1.00 96.12 220 ALA A C 1
ATOM 1643 O O . ALA A 1 220 ? 12.508 -2.954 -2.207 1.00 96.12 220 ALA A O 1
ATOM 1644 N N . ASN A 1 221 ? 13.780 -3.457 -0.452 1.00 95.44 221 ASN A N 1
ATOM 1645 C CA . ASN A 1 221 ? 12.650 -4.004 0.318 1.00 95.44 221 ASN A CA 1
ATOM 1646 C C . ASN A 1 221 ? 11.445 -3.054 0.371 1.00 95.44 221 ASN A C 1
ATOM 1648 O O . ASN A 1 221 ? 10.313 -3.492 0.182 1.00 95.44 221 ASN A O 1
ATOM 1652 N N . CYS A 1 222 ? 11.681 -1.751 0.564 1.00 95.94 222 CYS A N 1
ATOM 1653 C CA . CYS A 1 222 ? 10.622 -0.747 0.651 1.00 95.94 222 CYS A CA 1
ATOM 1654 C C . CYS A 1 222 ? 9.778 -0.617 -0.628 1.00 95.94 222 CYS A C 1
ATOM 1656 O O . CYS A 1 222 ? 8.613 -0.243 -0.520 1.00 95.94 222 CYS A O 1
ATOM 1658 N N . THR A 1 223 ? 10.315 -0.929 -1.813 1.00 96.38 223 THR A N 1
ATOM 1659 C CA . THR A 1 223 ? 9.562 -0.926 -3.079 1.00 96.38 223 THR A CA 1
ATOM 1660 C C . THR A 1 223 ? 8.916 -2.281 -3.356 1.00 96.38 223 THR A C 1
ATOM 1662 O O . THR A 1 223 ? 7.800 -2.328 -3.870 1.00 96.38 223 THR A O 1
ATOM 1665 N N . LEU A 1 224 ? 9.562 -3.380 -2.957 1.00 94.56 224 LEU A N 1
ATOM 1666 C CA . LEU A 1 224 ? 9.051 -4.738 -3.150 1.00 94.56 224 LEU A CA 1
ATOM 1667 C C . LEU A 1 224 ? 7.807 -5.033 -2.300 1.00 94.56 224 LEU A C 1
ATOM 1669 O O . LEU A 1 224 ? 6.863 -5.642 -2.804 1.00 94.56 224 LEU A O 1
ATOM 1673 N N . VAL A 1 225 ? 7.772 -4.571 -1.044 1.00 95.38 225 VAL A N 1
ATOM 1674 C CA . VAL A 1 225 ? 6.598 -4.742 -0.160 1.00 95.38 225 VAL A CA 1
ATOM 1675 C C . VAL A 1 225 ? 5.529 -3.667 -0.358 1.00 95.38 225 VAL A C 1
ATOM 1677 O O . VAL A 1 225 ? 4.443 -3.752 0.215 1.00 95.38 225 VAL A O 1
ATOM 1680 N N . CYS A 1 226 ? 5.828 -2.612 -1.118 1.00 97.12 226 CYS A N 1
ATOM 1681 C CA . CYS A 1 226 ? 4.890 -1.519 -1.300 1.00 97.12 226 CYS A CA 1
ATOM 1682 C C . CYS A 1 226 ? 3.786 -1.911 -2.291 1.00 97.12 226 CYS A C 1
ATOM 1684 O O . CYS A 1 226 ? 4.096 -2.268 -3.432 1.00 97.12 226 CYS A O 1
ATOM 1686 N N . PRO A 1 227 ? 2.501 -1.786 -1.908 1.00 97.12 227 PRO A N 1
ATOM 1687 C CA . PRO A 1 227 ? 1.401 -2.207 -2.766 1.00 97.12 227 PRO A CA 1
ATOM 1688 C C . PRO A 1 227 ? 1.177 -1.268 -3.962 1.00 97.12 227 PRO A C 1
ATOM 1690 O O . PRO A 1 227 ? 0.510 -1.668 -4.902 1.00 97.12 227 PRO A O 1
ATOM 1693 N N . THR A 1 228 ? 1.762 -0.063 -3.964 1.00 97.19 228 THR A N 1
ATOM 1694 C CA . THR A 1 228 ? 1.625 0.928 -5.050 1.00 97.19 228 THR A CA 1
ATOM 1695 C C . THR A 1 228 ? 2.838 1.016 -5.977 1.00 97.19 228 THR A C 1
ATOM 1697 O O . THR A 1 228 ? 2.785 1.682 -7.004 1.00 97.19 228 THR A O 1
ATOM 1700 N N . CYS A 1 229 ? 3.969 0.390 -5.628 1.00 96.31 229 CYS A N 1
ATOM 1701 C CA . CYS A 1 229 ? 5.160 0.427 -6.478 1.00 96.31 229 CYS A CA 1
ATOM 1702 C C . CYS A 1 229 ? 4.957 -0.462 -7.707 1.00 96.31 229 CYS A C 1
ATOM 1704 O O . CYS A 1 229 ? 4.657 -1.641 -7.557 1.00 96.31 229 CYS A O 1
ATOM 1706 N N . PHE A 1 230 ? 5.195 0.078 -8.900 1.00 95.19 230 PHE A N 1
ATOM 1707 C CA . PHE A 1 230 ? 4.884 -0.571 -10.181 1.00 95.19 230 PHE A CA 1
ATOM 1708 C C . PHE A 1 230 ? 6.096 -0.695 -11.119 1.00 95.19 230 PHE A C 1
ATOM 1710 O O . PHE A 1 230 ? 5.945 -1.099 -12.265 1.00 95.19 230 PHE A O 1
ATOM 1717 N N . CYS A 1 231 ? 7.297 -0.328 -10.659 1.00 94.75 231 CYS A N 1
ATOM 1718 C CA . CYS A 1 231 ? 8.512 -0.402 -11.467 1.00 94.75 231 CYS A CA 1
ATOM 1719 C C . CYS A 1 231 ? 8.753 -1.836 -11.971 1.00 94.75 231 CYS A C 1
ATOM 1721 O O . CYS A 1 231 ? 8.674 -2.800 -11.203 1.00 94.75 231 CYS A O 1
ATOM 1723 N N . SER A 1 232 ? 9.076 -1.961 -13.256 1.00 95.25 232 SER A N 1
ATOM 1724 C CA . SER A 1 232 ? 9.426 -3.225 -13.901 1.00 95.25 232 SER A CA 1
ATOM 1725 C C . SER A 1 232 ? 10.464 -3.034 -14.985 1.00 95.25 232 SER A C 1
ATOM 1727 O O . SER A 1 232 ? 10.590 -1.946 -15.540 1.00 95.25 232 SER A O 1
ATOM 1729 N N . THR A 1 233 ? 11.123 -4.133 -15.324 1.00 94.50 233 THR A N 1
ATOM 1730 C CA . THR A 1 233 ? 11.994 -4.267 -16.485 1.00 94.50 233 THR A CA 1
ATOM 1731 C C . THR A 1 233 ? 11.488 -5.382 -17.398 1.00 94.50 233 THR A C 1
ATOM 1733 O O . THR A 1 233 ? 10.603 -6.165 -17.027 1.00 94.50 233 THR A O 1
ATOM 1736 N N . VAL A 1 234 ? 12.045 -5.433 -18.602 1.00 94.06 234 VAL A N 1
ATOM 1737 C CA . VAL A 1 234 ? 11.773 -6.451 -19.609 1.00 94.06 234 VAL A CA 1
ATOM 1738 C C . VAL A 1 234 ? 13.064 -7.206 -19.890 1.00 94.06 234 VAL A C 1
ATOM 1740 O O . VAL A 1 234 ? 14.103 -6.596 -20.126 1.00 94.06 234 VAL A O 1
ATOM 1743 N N . GLU A 1 235 ? 12.991 -8.532 -19.865 1.00 94.00 235 GLU A N 1
ATOM 1744 C CA . GLU A 1 235 ? 14.114 -9.420 -20.150 1.00 94.00 235 GLU A CA 1
ATOM 1745 C C . GLU A 1 235 ? 13.738 -10.381 -21.271 1.00 94.00 235 GLU A C 1
ATOM 1747 O O . GLU A 1 235 ? 12.672 -11.000 -21.232 1.00 94.00 235 GLU A O 1
ATOM 1752 N N . ASP A 1 236 ? 14.641 -10.540 -22.232 1.00 93.06 236 ASP A N 1
ATOM 1753 C CA . ASP A 1 236 ? 14.520 -11.536 -23.289 1.00 93.06 236 ASP A CA 1
ATOM 1754 C C . ASP A 1 236 ? 15.343 -12.776 -22.921 1.00 93.06 236 ASP A C 1
ATOM 1756 O O . ASP A 1 236 ? 16.467 -12.677 -22.419 1.00 93.06 236 ASP A O 1
ATOM 1760 N N . ARG A 1 237 ? 14.771 -13.960 -23.140 1.00 91.38 237 ARG A N 1
ATOM 1761 C CA . ARG A 1 237 ? 15.409 -15.257 -22.900 1.00 91.38 237 ARG A CA 1
ATOM 1762 C C . ARG A 1 237 ? 15.334 -16.085 -24.167 1.00 91.38 237 ARG A C 1
ATOM 1764 O O . ARG A 1 237 ? 14.274 -16.170 -24.770 1.00 91.38 237 ARG A O 1
ATOM 1771 N N . SER A 1 238 ? 16.431 -16.732 -24.533 1.00 90.56 238 SER A N 1
ATOM 1772 C CA . SER A 1 238 ? 16.452 -17.705 -25.624 1.00 90.56 238 SER A CA 1
ATOM 1773 C C . SER A 1 238 ? 16.787 -19.081 -25.072 1.00 90.56 238 SER A C 1
ATOM 1775 O O . SER A 1 238 ? 17.647 -19.223 -24.199 1.00 90.56 238 SER A O 1
ATOM 1777 N N . SER A 1 239 ? 16.105 -20.089 -25.594 1.00 88.62 239 SER A N 1
ATOM 1778 C CA . SER A 1 239 ? 16.504 -21.490 -25.465 1.00 88.62 239 SER A CA 1
ATOM 1779 C C . SER A 1 239 ? 17.926 -21.703 -26.006 1.00 88.62 239 SER A C 1
ATOM 1781 O O . SER A 1 239 ? 18.371 -21.018 -26.929 1.00 88.62 239 SER A O 1
ATOM 1783 N N . LEU A 1 240 ? 18.665 -22.650 -25.419 1.00 89.19 240 LEU A N 1
ATOM 1784 C CA . LEU A 1 240 ? 20.056 -22.926 -25.810 1.00 89.19 240 LEU A CA 1
ATOM 1785 C C . LEU A 1 240 ? 20.176 -23.529 -27.216 1.00 89.19 240 LEU A C 1
ATOM 1787 O O . LEU A 1 240 ? 21.213 -23.378 -27.854 1.00 89.19 240 LEU A O 1
ATOM 1791 N N . ASP A 1 241 ? 19.134 -24.212 -27.687 1.00 88.75 241 ASP A N 1
ATOM 1792 C CA . ASP A 1 241 ? 19.037 -24.750 -29.045 1.00 88.75 241 ASP A CA 1
ATOM 1793 C C . ASP A 1 241 ? 18.518 -23.715 -30.063 1.00 88.75 241 ASP A C 1
ATOM 1795 O O . ASP A 1 241 ? 18.482 -23.995 -31.261 1.00 88.75 241 ASP A O 1
ATOM 1799 N N . GLY A 1 242 ? 18.148 -22.512 -29.603 1.00 83.81 242 GLY A N 1
ATOM 1800 C CA . GLY A 1 242 ? 17.640 -21.424 -30.432 1.00 83.81 242 GLY A CA 1
ATOM 1801 C C . GLY A 1 242 ? 16.241 -21.666 -31.003 1.00 83.81 242 GLY A C 1
ATOM 1802 O O . GLY A 1 242 ? 15.842 -20.955 -31.924 1.00 83.81 242 GLY A O 1
ATOM 1803 N N . ALA A 1 243 ? 15.499 -22.660 -30.503 1.00 86.06 243 ALA A N 1
ATOM 1804 C CA . ALA A 1 243 ? 14.160 -22.978 -30.996 1.00 86.06 243 ALA A CA 1
ATOM 1805 C C . ALA A 1 243 ? 13.089 -21.979 -30.528 1.00 86.06 243 ALA A C 1
ATOM 1807 O O . ALA A 1 243 ? 12.101 -21.743 -31.225 1.00 86.06 243 ALA A O 1
ATOM 1808 N N . GLU A 1 244 ? 13.313 -21.390 -29.359 1.00 87.50 244 GLU A N 1
ATOM 1809 C CA . GLU A 1 244 ? 12.380 -20.520 -28.651 1.00 87.50 244 GLU A CA 1
ATOM 1810 C C . GLU A 1 244 ? 13.069 -19.257 -28.131 1.00 87.50 244 GLU A C 1
ATOM 1812 O O . GLU A 1 244 ? 14.184 -19.309 -27.592 1.00 87.50 244 GLU A O 1
ATOM 1817 N N . ALA A 1 245 ? 12.362 -18.135 -28.243 1.00 91.38 245 ALA A N 1
ATOM 1818 C CA . ALA A 1 245 ? 12.672 -16.880 -27.580 1.00 91.38 245 ALA A CA 1
ATOM 1819 C C . ALA A 1 245 ? 11.442 -16.379 -26.814 1.00 91.38 245 ALA A C 1
ATOM 1821 O O . ALA A 1 245 ? 10.329 -16.384 -27.32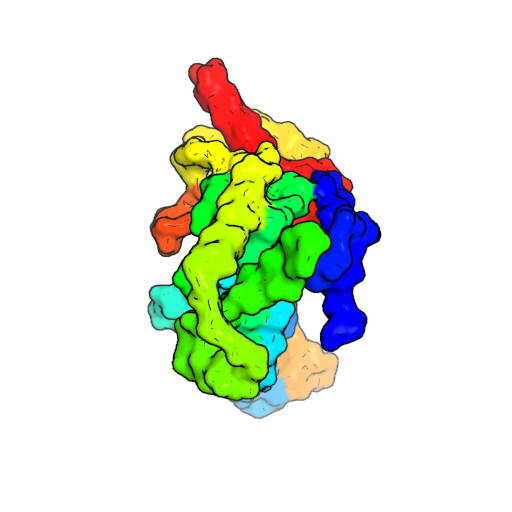9 1.00 91.38 245 ALA A O 1
ATOM 1822 N N . GLU A 1 246 ? 11.637 -15.913 -25.590 1.00 93.25 246 GLU A N 1
ATOM 1823 C CA . GLU A 1 246 ? 10.578 -15.440 -24.708 1.00 93.25 246 GLU A CA 1
ATOM 1824 C C . GLU A 1 246 ? 10.892 -14.036 -24.217 1.00 93.25 246 GLU A C 1
ATOM 1826 O O . GLU A 1 246 ? 12.021 -13.753 -23.807 1.00 93.25 246 GLU A O 1
ATOM 1831 N N . ARG A 1 247 ? 9.873 -13.181 -24.164 1.00 93.69 247 ARG A N 1
ATOM 1832 C CA . ARG A 1 247 ? 9.966 -11.883 -23.500 1.00 93.69 247 ARG A CA 1
ATOM 1833 C C . ARG A 1 247 ? 9.217 -11.913 -22.179 1.00 93.69 247 ARG A C 1
ATOM 1835 O O . ARG A 1 247 ? 8.034 -12.242 -22.133 1.00 93.69 247 ARG A O 1
ATOM 1842 N N . TRP A 1 248 ? 9.887 -11.504 -21.109 1.00 94.88 248 TRP A N 1
ATOM 1843 C CA . TRP A 1 248 ? 9.349 -11.494 -19.752 1.00 94.88 248 TRP A CA 1
ATOM 1844 C C . TRP A 1 248 ? 9.339 -10.087 -19.168 1.00 94.88 248 TRP A C 1
ATOM 1846 O O . TRP A 1 248 ? 10.340 -9.381 -19.214 1.00 94.88 248 TRP A O 1
ATOM 1856 N N . ARG A 1 249 ? 8.237 -9.709 -18.525 1.00 95.31 249 ARG A N 1
ATOM 1857 C CA . ARG A 1 249 ? 8.181 -8.592 -17.583 1.00 95.31 249 ARG A CA 1
ATOM 1858 C C . ARG A 1 249 ? 8.548 -9.091 -16.190 1.00 95.31 249 ARG A C 1
ATOM 1860 O O . ARG A 1 249 ? 8.005 -10.092 -15.723 1.00 95.31 249 ARG A O 1
ATOM 1867 N N . ARG A 1 250 ? 9.431 -8.373 -15.498 1.00 95.88 250 ARG A N 1
ATOM 1868 C CA . ARG A 1 250 ? 9.793 -8.633 -14.098 1.00 95.88 250 ARG A CA 1
ATOM 1869 C C . ARG A 1 250 ? 9.681 -7.352 -13.289 1.00 95.88 250 ARG A C 1
ATOM 1871 O O . ARG A 1 250 ? 10.073 -6.296 -13.775 1.00 95.88 250 ARG A O 1
ATOM 1878 N N . TRP A 1 251 ? 9.199 -7.437 -12.050 1.00 95.81 251 TRP A N 1
ATOM 1879 C CA . TRP A 1 251 ? 9.328 -6.318 -11.114 1.00 95.81 251 TRP A CA 1
ATOM 1880 C C . TRP A 1 251 ? 10.785 -5.874 -11.005 1.00 95.81 251 TRP A C 1
ATOM 1882 O O . TRP A 1 251 ? 11.708 -6.688 -10.960 1.00 95.81 251 TRP A O 1
ATOM 1892 N N . ASP A 1 252 ? 10.965 -4.569 -10.919 1.00 95.56 252 ASP A N 1
ATOM 1893 C CA . ASP A 1 252 ? 12.258 -3.943 -10.722 1.00 95.56 252 ASP A CA 1
ATOM 1894 C C . ASP A 1 252 ? 12.127 -2.834 -9.675 1.00 95.56 252 ASP A C 1
ATOM 1896 O O . ASP A 1 252 ? 11.037 -2.548 -9.169 1.00 95.56 252 ASP A O 1
ATOM 1900 N N . SER A 1 253 ? 13.238 -2.222 -9.296 1.00 96.12 253 SER A N 1
ATOM 1901 C CA . SER A 1 253 ? 13.273 -1.223 -8.242 1.00 96.12 253 SER A CA 1
ATOM 1902 C C . SER A 1 253 ? 14.102 -0.022 -8.646 1.00 96.12 253 SER A C 1
ATOM 1904 O O . SER A 1 253 ? 15.235 -0.161 -9.090 1.00 96.12 253 SER A O 1
ATOM 1906 N N . CYS A 1 254 ? 13.601 1.173 -8.330 1.00 94.94 254 CYS A N 1
ATOM 1907 C CA . CYS A 1 254 ? 14.374 2.410 -8.441 1.00 94.94 254 CYS A CA 1
ATOM 1908 C C . CYS A 1 254 ? 15.613 2.468 -7.526 1.00 94.94 254 CYS A C 1
ATOM 1910 O O . CYS A 1 254 ? 16.408 3.399 -7.644 1.00 94.94 254 CYS A O 1
ATOM 1912 N N . PHE A 1 255 ? 15.789 1.486 -6.632 1.00 96.19 255 PHE A N 1
ATOM 1913 C CA . PHE A 1 255 ? 17.018 1.289 -5.861 1.00 96.19 255 PHE A CA 1
ATOM 1914 C C . PHE A 1 255 ? 18.086 0.457 -6.592 1.00 96.19 255 PHE A C 1
ATOM 1916 O O . PHE A 1 255 ? 19.239 0.478 -6.164 1.00 96.19 255 PHE A O 1
ATOM 1923 N N . GLY A 1 256 ? 17.733 -0.252 -7.670 1.00 93.00 256 GLY A N 1
ATOM 1924 C CA . GLY A 1 256 ? 18.687 -0.968 -8.514 1.00 93.00 256 GLY A CA 1
ATOM 1925 C C . GLY A 1 256 ? 19.506 -0.002 -9.369 1.00 93.00 256 GLY A C 1
ATOM 1926 O O . GLY A 1 256 ? 18.972 0.976 -9.890 1.00 93.00 256 GLY A O 1
ATOM 1927 N N . LEU A 1 257 ? 20.807 -0.268 -9.520 1.00 89.81 257 LEU A N 1
ATOM 1928 C CA . LEU A 1 257 ? 21.686 0.547 -10.370 1.00 89.81 257 LEU A CA 1
ATOM 1929 C C . LEU A 1 257 ? 21.239 0.493 -11.837 1.00 89.81 257 LEU A C 1
ATOM 1931 O O . LEU A 1 257 ? 21.060 1.543 -12.463 1.00 89.81 257 LEU A O 1
ATOM 1935 N N . ASP A 1 258 ? 20.968 -0.719 -12.327 1.00 89.81 258 ASP A N 1
ATOM 1936 C CA . ASP A 1 258 ? 20.568 -0.986 -13.713 1.00 89.81 258 ASP A CA 1
ATOM 1937 C C . ASP A 1 258 ? 19.238 -0.321 -14.084 1.00 89.81 258 ASP A C 1
ATOM 1939 O O . ASP A 1 258 ? 19.049 0.084 -15.227 1.00 89.81 258 ASP A O 1
ATOM 1943 N N . PHE A 1 259 ? 18.347 -0.098 -13.110 1.00 92.12 259 PHE A N 1
ATOM 1944 C CA . PHE A 1 259 ? 17.062 0.569 -13.344 1.00 92.12 259 PHE A CA 1
ATOM 1945 C C . PHE A 1 259 ? 17.221 2.007 -13.859 1.00 92.12 259 PHE A C 1
ATOM 1947 O O . PHE A 1 259 ? 16.336 2.551 -14.514 1.00 92.12 259 PHE A O 1
ATOM 1954 N N . SER A 1 260 ? 18.346 2.651 -13.541 1.00 90.44 260 SER A N 1
ATOM 1955 C CA . SER A 1 260 ? 18.659 4.009 -13.993 1.00 90.44 260 SER A CA 1
ATOM 1956 C C . SER A 1 260 ? 19.682 4.050 -15.128 1.00 90.44 260 SER A C 1
ATOM 1958 O O . SER A 1 260 ? 20.199 5.125 -15.435 1.00 90.44 260 SER A O 1
ATOM 1960 N N . TYR A 1 261 ? 20.011 2.899 -15.716 1.00 90.75 261 TYR A N 1
ATOM 1961 C CA . TYR A 1 261 ? 21.001 2.810 -16.778 1.00 90.75 261 TYR A CA 1
ATOM 1962 C C . TYR A 1 261 ? 20.473 3.432 -18.072 1.00 90.75 261 TYR A C 1
ATOM 1964 O O . TYR A 1 261 ? 19.430 3.044 -18.594 1.00 90.75 261 TYR A O 1
ATOM 1972 N N . LEU A 1 262 ? 21.223 4.394 -18.602 1.00 88.50 262 LEU A N 1
ATOM 1973 C CA . LEU A 1 262 ? 21.020 4.998 -19.915 1.00 88.50 262 LEU A CA 1
ATOM 1974 C C . LEU A 1 262 ? 22.306 4.849 -20.740 1.00 88.50 262 LEU A C 1
ATOM 1976 O O . LEU A 1 262 ? 23.323 4.355 -20.249 1.00 88.50 262 LEU A O 1
ATOM 1980 N N . HIS A 1 263 ? 22.286 5.288 -22.001 1.00 85.06 263 HIS A N 1
ATOM 1981 C CA . HIS A 1 263 ? 23.502 5.333 -22.814 1.00 85.06 263 HIS A CA 1
ATOM 1982 C C . HIS A 1 263 ? 24.558 6.217 -22.123 1.00 85.06 263 HIS A C 1
ATOM 1984 O O . HIS A 1 263 ? 24.393 7.432 -22.047 1.00 85.06 263 HIS A O 1
ATOM 1990 N N . GLY A 1 264 ? 25.611 5.595 -21.582 1.00 84.56 264 GLY A N 1
ATOM 1991 C CA . GLY A 1 264 ? 26.654 6.268 -20.796 1.00 84.56 264 GLY A CA 1
ATOM 1992 C C . GLY A 1 264 ? 26.704 5.898 -19.307 1.00 84.56 264 GLY A C 1
ATOM 1993 O O . GLY A 1 264 ? 27.644 6.306 -18.632 1.00 84.56 264 GLY A O 1
ATOM 1994 N N . GLY A 1 265 ? 25.763 5.094 -18.799 1.00 89.81 265 GLY A N 1
ATOM 1995 C CA . GLY A 1 265 ? 25.795 4.555 -17.436 1.00 89.81 265 GLY A CA 1
ATOM 1996 C C . GLY A 1 265 ? 24.542 4.846 -16.610 1.00 89.81 265 GLY A C 1
ATOM 1997 O O . GLY A 1 265 ? 23.561 5.416 -17.087 1.00 89.81 265 GLY A O 1
ATOM 1998 N N . ALA A 1 266 ? 24.577 4.432 -15.344 1.00 90.56 266 ALA A N 1
ATOM 1999 C CA . ALA A 1 266 ? 23.515 4.703 -14.382 1.00 90.56 266 ALA A CA 1
ATOM 2000 C C . ALA A 1 266 ? 23.516 6.181 -13.965 1.00 90.56 266 ALA A C 1
ATOM 2002 O O . ALA A 1 266 ? 24.534 6.694 -13.508 1.00 90.56 266 ALA A O 1
ATOM 2003 N N . VAL A 1 267 ? 22.365 6.854 -14.056 1.00 92.50 267 VAL A N 1
ATOM 2004 C CA . VAL A 1 267 ? 22.245 8.270 -13.648 1.00 92.50 267 VAL A CA 1
ATOM 2005 C C . VAL A 1 267 ? 22.062 8.461 -12.138 1.00 92.50 267 VAL A C 1
ATOM 2007 O O . VAL A 1 267 ? 22.180 9.576 -11.639 1.00 92.50 267 VAL A O 1
ATOM 2010 N N . ARG A 1 268 ? 21.761 7.389 -11.390 1.00 93.38 268 ARG A N 1
ATOM 2011 C CA . ARG A 1 268 ? 21.585 7.414 -9.925 1.00 93.38 268 ARG A CA 1
ATOM 2012 C C . ARG A 1 268 ? 22.507 6.404 -9.242 1.00 93.38 268 ARG A C 1
ATOM 2014 O O . ARG A 1 268 ? 22.079 5.346 -8.771 1.00 93.38 268 ARG A O 1
ATOM 2021 N N . THR A 1 269 ? 23.792 6.736 -9.196 1.00 93.94 269 THR A N 1
ATOM 2022 C CA . THR A 1 269 ? 24.850 5.891 -8.616 1.00 93.94 269 THR A CA 1
ATOM 2023 C C . THR A 1 269 ? 24.897 5.944 -7.089 1.00 93.94 269 THR A C 1
ATOM 2025 O O . THR A 1 269 ? 25.229 4.945 -6.450 1.00 93.94 269 THR A O 1
ATOM 2028 N N . GLU A 1 270 ? 24.477 7.049 -6.476 1.00 95.81 270 GLU A N 1
ATOM 2029 C CA . GLU A 1 270 ? 24.510 7.234 -5.022 1.00 95.81 270 GLU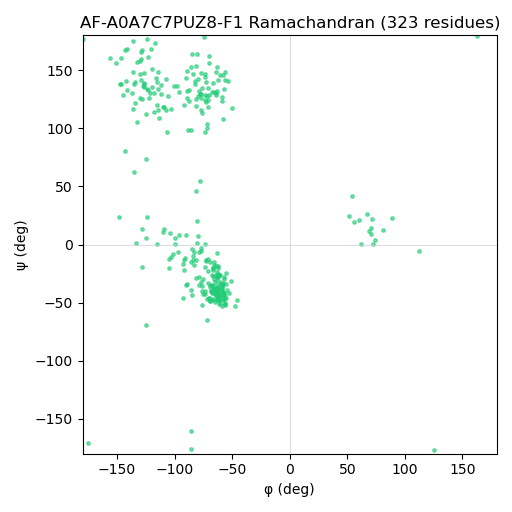 A CA 1
ATOM 2030 C C . GLU A 1 270 ? 23.224 6.762 -4.333 1.00 95.81 270 GLU A C 1
ATOM 2032 O O . GLU A 1 270 ? 22.116 6.990 -4.828 1.00 95.81 270 GLU A O 1
ATOM 2037 N N . THR A 1 271 ? 23.346 6.178 -3.138 1.00 96.75 271 THR A N 1
ATOM 2038 C CA . THR A 1 271 ? 22.192 5.778 -2.312 1.00 96.75 271 THR A CA 1
ATOM 2039 C C . THR A 1 271 ? 21.266 6.957 -2.002 1.00 96.75 271 THR A C 1
ATOM 2041 O O . THR A 1 271 ? 20.049 6.813 -2.128 1.00 96.75 271 THR A O 1
ATOM 2044 N N . ALA A 1 272 ? 21.824 8.131 -1.679 1.00 97.25 272 ALA A N 1
ATOM 2045 C CA . ALA A 1 272 ? 21.056 9.355 -1.433 1.00 97.25 272 ALA A CA 1
ATOM 2046 C C . ALA A 1 27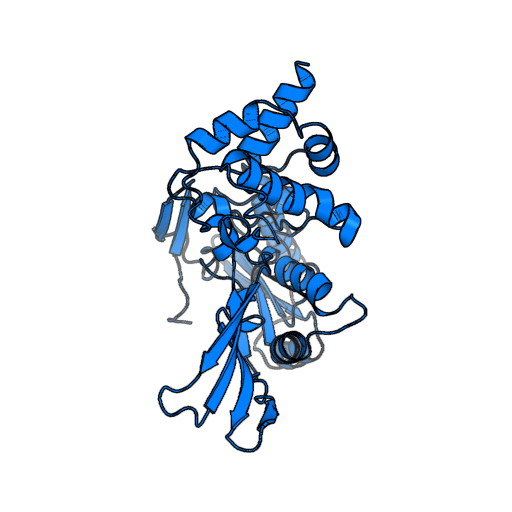2 ? 20.177 9.716 -2.638 1.00 97.25 272 ALA A C 1
ATOM 2048 O O . ALA A 1 272 ? 18.979 9.954 -2.491 1.00 97.25 272 ALA A O 1
ATOM 2049 N N . SER A 1 273 ? 20.747 9.664 -3.848 1.00 96.19 273 SER A N 1
ATOM 2050 C CA . SER A 1 273 ? 20.024 9.974 -5.085 1.00 96.19 273 SER A CA 1
ATOM 2051 C C . SER A 1 273 ? 18.853 9.015 -5.350 1.00 96.19 273 SER A C 1
ATOM 2053 O O . SER A 1 273 ? 17.782 9.450 -5.777 1.00 96.19 273 SER A O 1
ATOM 2055 N N . ARG A 1 274 ? 19.015 7.716 -5.053 1.00 96.81 274 ARG A N 1
ATOM 2056 C CA . ARG A 1 274 ? 17.960 6.703 -5.224 1.00 96.81 274 ARG A CA 1
ATOM 2057 C C . ARG A 1 274 ? 16.868 6.825 -4.166 1.00 96.81 274 ARG A C 1
ATOM 2059 O O . ARG A 1 274 ? 15.688 6.764 -4.511 1.00 96.81 274 ARG A O 1
ATOM 2066 N N . TYR A 1 275 ? 17.239 7.054 -2.906 1.00 97.62 275 TYR A N 1
ATOM 2067 C CA . TYR A 1 275 ? 16.269 7.272 -1.833 1.00 97.62 275 TYR A CA 1
ATOM 2068 C C . TYR A 1 275 ? 15.453 8.550 -2.065 1.00 97.62 275 TYR A C 1
ATOM 2070 O O . TYR A 1 275 ? 14.223 8.499 -2.015 1.00 97.62 275 TYR A O 1
ATOM 2078 N N . ARG A 1 276 ? 16.117 9.661 -2.420 1.00 97.38 276 ARG A N 1
ATOM 2079 C CA . ARG A 1 276 ? 15.460 10.917 -2.810 1.00 97.38 276 ARG A CA 1
ATOM 2080 C C . ARG A 1 276 ? 14.495 10.689 -3.970 1.00 97.38 276 ARG A C 1
ATOM 2082 O O . ARG A 1 276 ? 13.321 11.017 -3.856 1.00 97.38 276 ARG A O 1
ATOM 2089 N N . GLN A 1 277 ? 14.938 10.034 -5.050 1.00 96.31 277 GLN A N 1
ATOM 2090 C CA . GLN A 1 277 ? 14.057 9.703 -6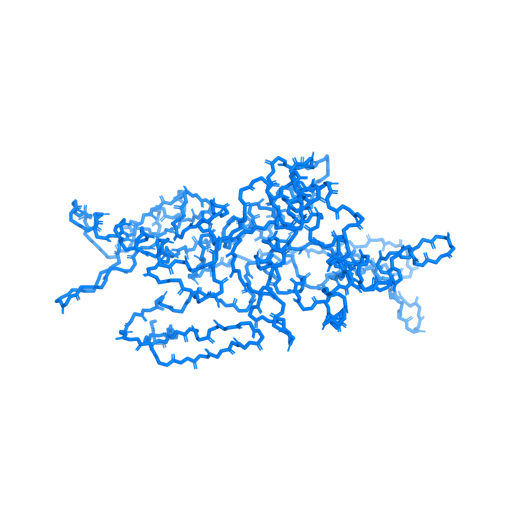.177 1.00 96.31 277 GLN A CA 1
ATOM 2091 C C . GLN A 1 277 ? 12.823 8.911 -5.730 1.00 96.31 277 GLN A C 1
ATOM 2093 O O . GLN A 1 277 ? 11.715 9.217 -6.163 1.00 96.31 277 GLN A O 1
ATOM 2098 N N . TRP A 1 278 ? 13.000 7.884 -4.896 1.00 97.44 278 TRP A N 1
ATOM 2099 C CA . TRP A 1 278 ? 11.896 7.065 -4.403 1.00 97.44 278 TRP A CA 1
ATOM 2100 C C . TRP A 1 278 ? 10.889 7.888 -3.596 1.00 97.44 278 TRP A C 1
ATOM 2102 O O . TRP A 1 278 ? 9.693 7.837 -3.889 1.00 97.44 278 TRP A O 1
ATOM 2112 N N . MET A 1 279 ? 11.364 8.656 -2.616 1.00 98.06 279 MET A N 1
ATOM 2113 C CA . MET A 1 279 ? 10.508 9.425 -1.719 1.00 98.06 279 MET A CA 1
ATOM 2114 C C . MET A 1 279 ? 9.816 10.577 -2.455 1.00 98.06 279 MET A C 1
ATOM 2116 O O . MET A 1 279 ? 8.592 10.688 -2.390 1.00 98.06 279 MET A O 1
ATOM 2120 N N . THR A 1 280 ? 10.560 11.372 -3.230 1.00 97.62 280 THR A N 1
ATOM 2121 C CA . THR A 1 280 ? 10.018 12.505 -3.992 1.00 97.62 280 THR A CA 1
ATOM 2122 C C . THR A 1 280 ? 9.084 12.044 -5.105 1.00 97.62 280 THR A C 1
ATOM 2124 O O . THR A 1 280 ? 8.049 12.666 -5.319 1.00 97.62 280 THR A O 1
ATOM 2127 N N . HIS A 1 281 ? 9.373 10.949 -5.820 1.00 96.12 281 HIS A N 1
ATOM 2128 C CA . HIS A 1 281 ? 8.403 10.409 -6.780 1.00 96.12 281 HIS A CA 1
ATOM 2129 C C . HIS A 1 281 ? 7.103 10.048 -6.061 1.00 96.12 281 HIS A C 1
ATOM 2131 O O . HIS A 1 281 ? 6.043 10.550 -6.416 1.00 96.12 281 HIS A O 1
ATOM 2137 N N . LYS A 1 282 ? 7.201 9.250 -4.995 1.00 97.00 282 LYS A N 1
ATOM 2138 C CA . LYS A 1 282 ? 6.053 8.695 -4.279 1.00 97.00 282 LYS A CA 1
ATOM 2139 C C . LYS A 1 282 ? 5.164 9.742 -3.604 1.00 97.00 282 LYS A C 1
ATOM 2141 O O . LYS A 1 282 ? 3.951 9.576 -3.614 1.00 97.00 282 LYS A O 1
ATOM 2146 N N . LEU A 1 283 ? 5.751 10.756 -2.976 1.00 97.81 283 LEU A N 1
ATOM 2147 C CA . LEU A 1 283 ? 5.027 11.716 -2.134 1.00 97.81 283 LEU A CA 1
ATOM 2148 C C . LEU A 1 283 ? 4.825 13.085 -2.794 1.00 97.81 283 LEU A C 1
ATOM 2150 O O . LEU A 1 283 ? 4.039 13.872 -2.283 1.00 97.81 283 LEU A O 1
ATOM 2154 N N . SER A 1 284 ? 5.514 13.374 -3.902 1.00 97.62 284 SER A N 1
ATOM 2155 C CA . SER A 1 284 ? 5.438 14.672 -4.580 1.00 97.62 284 SER A CA 1
ATOM 2156 C C . SER A 1 284 ? 5.054 14.543 -6.052 1.00 97.62 284 SER A C 1
ATOM 2158 O O . SER A 1 284 ? 3.924 14.872 -6.398 1.00 97.62 284 SER A O 1
ATOM 2160 N N . HIS A 1 285 ? 5.920 13.998 -6.913 1.00 96.06 285 HIS A N 1
ATOM 2161 C CA . HIS A 1 285 ? 5.675 13.975 -8.367 1.00 96.06 285 HIS A CA 1
ATOM 2162 C C . HIS A 1 285 ? 4.412 13.206 -8.772 1.00 96.06 285 HIS A C 1
ATOM 2164 O O . HIS A 1 285 ? 3.803 13.518 -9.789 1.00 96.06 285 HIS A O 1
ATOM 2170 N N . TRP A 1 286 ? 3.982 12.236 -7.964 1.00 95.69 286 TRP A N 1
ATOM 2171 C CA . TRP A 1 286 ? 2.702 11.556 -8.146 1.00 95.69 286 TRP A CA 1
ATOM 2172 C C . TRP A 1 286 ? 1.505 12.524 -8.198 1.00 95.69 286 TRP A C 1
ATOM 2174 O O . TRP A 1 286 ? 0.585 12.296 -8.982 1.00 95.69 286 TRP A O 1
ATOM 2184 N N . HIS A 1 287 ? 1.535 13.637 -7.455 1.00 95.56 287 HIS A N 1
ATOM 2185 C CA . HIS A 1 287 ? 0.492 14.662 -7.543 1.00 95.56 287 HIS A CA 1
ATOM 2186 C C . HIS A 1 287 ? 0.489 15.351 -8.910 1.00 95.56 287 HIS A C 1
ATOM 2188 O O . HIS A 1 287 ? -0.579 15.594 -9.462 1.00 95.56 287 HIS A O 1
ATOM 2194 N N . ASP A 1 288 ? 1.667 15.604 -9.484 1.00 94.31 288 ASP A N 1
ATOM 2195 C CA . ASP A 1 288 ? 1.788 16.212 -10.812 1.00 94.31 288 ASP A CA 1
ATOM 2196 C C . ASP A 1 288 ? 1.351 15.236 -11.924 1.00 94.31 288 ASP A C 1
ATOM 2198 O O . ASP A 1 288 ? 0.806 15.656 -12.940 1.00 94.31 288 ASP A O 1
ATOM 2202 N N . GLN A 1 289 ? 1.578 13.929 -11.735 1.00 92.06 289 GLN A N 1
ATOM 2203 C CA . GLN A 1 289 ? 1.281 12.889 -12.730 1.00 92.06 289 GLN A CA 1
ATOM 2204 C C . GLN A 1 289 ? -0.165 12.377 -12.678 1.00 92.06 289 GLN A C 1
ATOM 2206 O O . GLN A 1 289 ? -0.753 12.094 -13.718 1.00 92.06 289 GLN A O 1
ATOM 2211 N N . PHE A 1 290 ? -0.720 12.223 -11.474 1.00 92.94 290 PHE A N 1
ATOM 2212 C CA . PHE A 1 290 ? -1.975 11.504 -11.231 1.00 92.94 290 PHE A CA 1
ATOM 2213 C C . PHE A 1 290 ? -2.946 12.257 -10.309 1.00 92.94 290 PHE A C 1
ATOM 2215 O O . PHE A 1 290 ? -4.008 11.730 -9.987 1.00 92.94 290 PHE A O 1
ATOM 2222 N N . GLY A 1 291 ? -2.597 13.461 -9.842 1.00 94.00 291 GLY A N 1
ATOM 2223 C CA . GLY A 1 291 ? -3.441 14.249 -8.935 1.00 94.00 291 GLY A CA 1
ATOM 2224 C C . GLY A 1 291 ? -3.546 13.692 -7.509 1.00 94.00 291 GLY A C 1
ATOM 2225 O O . GLY A 1 291 ? -4.344 14.189 -6.720 1.00 94.00 291 GLY A O 1
ATOM 2226 N N . MET A 1 292 ? -2.752 12.678 -7.155 1.00 94.75 292 MET A N 1
ATOM 2227 C CA . MET A 1 292 ? -2.824 11.970 -5.871 1.00 94.75 292 MET A CA 1
ATOM 2228 C C . MET A 1 292 ? -1.431 11.615 -5.342 1.00 94.75 292 MET A C 1
ATOM 2230 O O . MET A 1 292 ? -0.456 11.685 -6.080 1.00 94.75 292 MET A O 1
ATOM 2234 N N . SER A 1 293 ? -1.327 11.186 -4.081 1.00 96.81 293 SER A N 1
ATOM 2235 C CA . SER A 1 293 ? -0.078 10.630 -3.545 1.00 96.81 293 SER A CA 1
ATOM 2236 C C . SER A 1 293 ? 0.098 9.169 -3.968 1.00 96.81 293 SER A C 1
ATOM 2238 O O . SER A 1 293 ? -0.845 8.387 -3.929 1.00 96.81 293 SER A O 1
ATOM 2240 N N . GLY A 1 294 ? 1.329 8.752 -4.269 1.00 97.31 294 GLY A N 1
ATOM 2241 C CA . GLY A 1 294 ? 1.680 7.346 -4.490 1.00 97.31 294 GLY A CA 1
ATOM 2242 C C . GLY A 1 294 ? 1.870 6.544 -3.193 1.00 97.31 294 GLY A C 1
ATOM 2243 O O . GLY A 1 294 ? 2.361 5.407 -3.229 1.00 97.31 294 GLY A O 1
ATOM 2244 N N . CYS A 1 295 ? 1.571 7.123 -2.025 1.00 98.31 295 CYS A N 1
ATOM 2245 C CA . CYS A 1 295 ? 1.631 6.478 -0.715 1.00 98.31 295 CYS A CA 1
ATOM 2246 C C . CYS A 1 295 ? 0.233 6.366 -0.091 1.00 98.31 295 CYS A C 1
ATOM 2248 O O . CYS A 1 295 ? -0.498 7.341 -0.017 1.00 98.31 295 CYS A O 1
ATOM 2250 N N . VAL A 1 296 ? -0.092 5.184 0.437 1.00 97.94 296 VAL A N 1
ATOM 2251 C CA . VAL A 1 296 ? -1.384 4.874 1.092 1.00 97.94 296 VAL A CA 1
ATOM 2252 C C . VAL A 1 296 ? -1.256 4.699 2.613 1.00 97.94 296 VAL A C 1
ATOM 2254 O O . VAL A 1 296 ? -2.084 4.078 3.267 1.00 97.94 296 VAL A O 1
ATOM 2257 N N . GLY A 1 297 ? -0.123 5.104 3.192 1.00 97.81 297 GLY A N 1
ATOM 2258 C CA . GLY A 1 297 ? 0.109 5.047 4.641 1.00 97.81 297 GLY A CA 1
ATOM 2259 C C . GLY A 1 297 ? 0.037 3.663 5.300 1.00 97.81 297 GLY A C 1
ATOM 2260 O O . GLY A 1 297 ? -0.147 3.561 6.511 1.00 97.81 297 GLY A O 1
ATOM 2261 N N . CYS A 1 298 ? 0.207 2.579 4.535 1.00 97.00 298 CYS A N 1
ATOM 2262 C CA . CYS A 1 298 ? 0.145 1.214 5.071 1.00 97.00 298 CYS A CA 1
ATOM 2263 C C . CYS A 1 298 ? 1.327 0.842 5.988 1.00 97.00 298 CYS A C 1
ATOM 2265 O O . CYS A 1 298 ? 1.272 -0.168 6.674 1.00 97.00 298 CYS A O 1
ATOM 2267 N N . GLY A 1 299 ? 2.432 1.593 5.994 1.00 96.25 299 GLY A N 1
ATOM 2268 C CA . GLY A 1 299 ? 3.558 1.316 6.898 1.00 96.25 299 GLY A CA 1
ATOM 2269 C C . GLY A 1 299 ? 4.403 0.074 6.575 1.00 96.25 299 GLY A C 1
ATOM 2270 O O . GLY A 1 299 ? 5.387 -0.184 7.267 1.00 96.25 299 GLY A O 1
ATOM 2271 N N . ARG A 1 300 ? 4.099 -0.685 5.509 1.00 96.19 300 ARG A N 1
ATOM 2272 C CA . ARG A 1 300 ? 4.880 -1.882 5.125 1.00 96.19 300 ARG A CA 1
ATOM 2273 C C . ARG A 1 300 ? 6.354 -1.571 4.866 1.00 96.19 300 ARG A C 1
ATOM 2275 O O . ARG A 1 300 ? 7.216 -2.330 5.296 1.00 96.19 300 ARG A O 1
ATOM 2282 N N . CYS A 1 301 ? 6.653 -0.449 4.205 1.00 96.25 301 CYS A N 1
ATOM 2283 C CA . CYS A 1 301 ? 8.035 -0.033 3.949 1.00 96.25 301 CYS A CA 1
ATOM 2284 C C . CYS A 1 301 ? 8.823 0.258 5.234 1.00 96.25 301 CYS A C 1
ATOM 2286 O O . CYS A 1 301 ? 10.032 0.067 5.227 1.00 96.25 301 CYS A O 1
ATOM 2288 N N . ILE A 1 302 ? 8.147 0.665 6.314 1.00 96.81 302 ILE A N 1
ATOM 2289 C CA . ILE A 1 302 ? 8.746 0.912 7.631 1.00 96.81 302 ILE A CA 1
ATOM 2290 C C . ILE A 1 302 ? 9.020 -0.432 8.320 1.00 96.81 302 ILE A C 1
ATOM 2292 O O . ILE A 1 302 ? 10.145 -0.715 8.727 1.00 96.81 302 ILE A O 1
ATOM 2296 N N . GLY A 1 303 ? 8.003 -1.299 8.391 1.00 95.31 303 GLY A N 1
ATOM 2297 C CA . GLY A 1 303 ? 8.108 -2.596 9.071 1.00 95.31 303 GLY A CA 1
ATOM 2298 C C . GLY A 1 303 ? 9.144 -3.542 8.452 1.00 95.31 303 GLY A C 1
ATOM 2299 O O . GLY A 1 303 ? 9.824 -4.266 9.169 1.00 95.31 303 GLY A O 1
ATOM 2300 N N . TRP A 1 304 ? 9.309 -3.509 7.126 1.00 94.69 304 TRP A N 1
ATOM 2301 C CA . TRP A 1 304 ? 10.219 -4.401 6.389 1.00 94.69 304 TRP A CA 1
ATOM 2302 C C . TRP A 1 304 ? 11.563 -3.767 6.009 1.00 94.69 304 TRP A C 1
ATOM 2304 O O . TRP A 1 304 ? 12.362 -4.384 5.296 1.00 94.69 304 TRP A O 1
ATOM 2314 N N . CYS A 1 305 ? 11.834 -2.539 6.457 1.00 96.62 305 CYS A N 1
ATOM 2315 C CA . CYS A 1 305 ? 13.143 -1.929 6.273 1.00 96.62 305 CYS A CA 1
ATOM 2316 C C . CYS A 1 305 ? 14.143 -2.542 7.265 1.00 96.62 305 CYS A C 1
ATOM 2318 O O . CYS A 1 305 ? 14.020 -2.278 8.455 1.00 96.62 305 CYS A O 1
ATOM 2320 N N . PRO A 1 306 ? 15.171 -3.290 6.828 1.00 96.38 306 PRO A N 1
ATOM 2321 C CA . PRO A 1 306 ? 16.066 -4.012 7.744 1.00 96.38 306 PRO A CA 1
ATOM 2322 C C . PRO A 1 306 ? 16.860 -3.103 8.697 1.00 96.38 306 PRO A C 1
ATOM 2324 O O . PRO A 1 306 ? 17.367 -3.570 9.708 1.00 96.38 306 PRO A O 1
ATOM 2327 N N . VAL A 1 307 ? 16.959 -1.811 8.376 1.00 97.00 307 VAL A N 1
ATOM 2328 C CA . VAL A 1 307 ? 17.649 -0.780 9.170 1.00 97.00 307 VAL A CA 1
ATOM 2329 C C . VAL A 1 307 ? 16.679 0.214 9.822 1.00 97.00 307 VAL A C 1
ATOM 2331 O O . VAL A 1 307 ? 17.098 1.256 10.311 1.00 97.00 307 VAL A O 1
ATOM 2334 N N . GLY A 1 308 ? 15.373 -0.072 9.797 1.00 96.19 308 GLY A N 1
ATOM 2335 C CA . GLY A 1 308 ? 14.365 0.712 10.512 1.00 96.19 308 GLY A CA 1
ATOM 2336 C C . GLY A 1 308 ? 14.142 2.139 9.999 1.00 96.19 308 GLY A C 1
ATOM 2337 O O . GLY A 1 308 ? 13.712 2.989 10.772 1.00 96.19 308 GLY A O 1
ATOM 2338 N N . ILE A 1 309 ? 14.416 2.424 8.718 1.00 97.75 309 ILE A N 1
ATOM 2339 C CA . ILE A 1 309 ? 14.083 3.734 8.127 1.00 97.75 309 ILE A CA 1
ATOM 2340 C C . ILE A 1 309 ? 12.564 3.925 8.115 1.00 97.75 309 ILE A C 1
ATOM 2342 O O . ILE A 1 309 ? 11.819 3.085 7.600 1.00 97.75 309 ILE A O 1
ATOM 2346 N N . ASP A 1 310 ? 12.131 5.066 8.643 1.00 97.56 310 ASP A N 1
ATOM 2347 C CA . ASP A 1 310 ? 10.736 5.463 8.756 1.00 97.56 310 ASP A CA 1
ATOM 2348 C C . ASP A 1 310 ? 10.459 6.671 7.859 1.00 97.56 310 ASP A C 1
ATOM 2350 O O . ASP A 1 310 ? 10.883 7.785 8.150 1.00 97.56 310 ASP A O 1
ATOM 2354 N N . ILE A 1 311 ? 9.717 6.459 6.768 1.00 97.88 311 ILE A N 1
ATOM 2355 C CA . ILE A 1 311 ? 9.417 7.513 5.787 1.00 97.88 311 ILE A CA 1
ATOM 2356 C C . ILE A 1 311 ? 8.712 8.735 6.404 1.00 97.88 311 ILE A C 1
ATOM 2358 O O . ILE A 1 311 ? 8.897 9.842 5.907 1.00 97.88 311 ILE A O 1
ATOM 2362 N N . THR A 1 312 ? 7.926 8.556 7.473 1.00 98.25 312 THR A N 1
ATOM 2363 C CA . THR A 1 312 ? 7.257 9.677 8.156 1.00 98.25 312 THR A CA 1
ATOM 2364 C C . THR A 1 312 ? 8.260 10.493 8.965 1.00 98.25 312 THR A C 1
ATOM 2366 O O . THR A 1 312 ? 8.234 11.719 8.892 1.00 98.25 312 THR A O 1
ATOM 2369 N N . ALA A 1 313 ? 9.208 9.829 9.634 1.00 97.81 313 ALA A N 1
ATOM 2370 C CA . ALA A 1 313 ? 10.284 10.503 10.354 1.00 97.81 313 ALA A CA 1
ATOM 2371 C C . ALA A 1 313 ? 11.225 11.243 9.393 1.00 97.81 313 ALA A C 1
ATOM 2373 O O . ALA A 1 313 ? 11.597 12.382 9.659 1.00 97.81 313 ALA A O 1
ATOM 2374 N N . GLU A 1 314 ? 11.560 10.640 8.245 1.00 98.06 314 GLU A N 1
ATOM 2375 C CA . GLU A 1 314 ? 12.403 11.317 7.253 1.00 98.06 314 GLU A CA 1
ATOM 2376 C C . GLU A 1 314 ? 11.704 12.548 6.649 1.00 98.06 314 GLU A C 1
ATOM 2378 O O . GLU A 1 314 ? 12.354 13.559 6.403 1.00 98.06 314 GLU A O 1
ATOM 2383 N N . ALA A 1 315 ? 10.380 12.505 6.450 1.00 98.06 315 ALA A N 1
ATOM 2384 C CA . ALA A 1 315 ? 9.621 13.668 5.983 1.00 98.06 315 ALA A CA 1
ATOM 2385 C C . ALA A 1 315 ? 9.586 14.786 7.036 1.00 98.06 315 ALA A C 1
ATOM 2387 O O . ALA A 1 315 ? 9.737 15.957 6.699 1.00 98.06 315 ALA A O 1
ATOM 2388 N N . GLN A 1 316 ? 9.416 14.430 8.312 1.00 97.69 316 GLN A N 1
ATOM 2389 C CA . GLN A 1 316 ? 9.441 15.385 9.423 1.00 97.69 316 GLN A CA 1
ATOM 2390 C C . GLN A 1 316 ? 10.819 16.037 9.592 1.00 97.69 316 GLN A C 1
ATOM 2392 O O . GLN A 1 316 ? 10.893 17.234 9.853 1.00 97.69 316 GLN A O 1
ATOM 2397 N N . ALA A 1 317 ? 11.904 15.281 9.408 1.00 97.44 317 ALA A N 1
ATOM 2398 C CA . ALA A 1 317 ? 13.262 15.815 9.472 1.00 97.44 317 ALA A CA 1
ATOM 2399 C C . ALA A 1 317 ? 13.524 16.859 8.373 1.00 97.44 317 ALA A C 1
ATOM 2401 O O . ALA A 1 317 ? 14.070 17.921 8.662 1.00 97.44 317 ALA A O 1
ATOM 2402 N N . LEU A 1 318 ? 13.061 16.602 7.145 1.00 96.94 318 LEU A N 1
ATOM 2403 C CA . LEU A 1 318 ? 13.134 17.577 6.050 1.00 96.94 318 LEU A CA 1
ATOM 2404 C C . LEU A 1 318 ? 12.304 18.833 6.351 1.00 96.94 318 LEU A C 1
ATOM 2406 O O . LEU A 1 318 ? 12.778 19.942 6.127 1.00 96.94 318 LEU A O 1
ATOM 2410 N N . ALA A 1 319 ? 11.101 18.676 6.916 1.00 95.38 319 ALA A N 1
ATOM 2411 C CA . ALA A 1 319 ? 10.264 19.811 7.314 1.00 95.38 319 ALA A CA 1
ATOM 2412 C C . ALA A 1 319 ? 10.937 20.682 8.390 1.00 95.38 319 ALA A C 1
ATOM 2414 O O . ALA A 1 319 ? 10.867 21.907 8.338 1.00 95.38 319 ALA A O 1
ATOM 2415 N N . ALA A 1 320 ? 11.607 20.056 9.361 1.00 93.50 320 ALA A N 1
ATOM 2416 C CA . ALA A 1 320 ? 12.346 20.768 10.399 1.00 93.50 320 ALA A CA 1
ATOM 2417 C C . ALA A 1 320 ? 13.595 21.476 9.847 1.00 93.50 320 ALA A C 1
ATOM 2419 O O . ALA A 1 320 ? 13.915 22.575 10.294 1.00 93.50 320 ALA A O 1
ATOM 2420 N N . SER A 1 321 ? 14.280 20.864 8.876 1.00 88.25 321 SER A N 1
ATOM 2421 C CA . SER A 1 321 ? 15.422 21.466 8.176 1.00 88.25 321 SER A CA 1
ATOM 2422 C C . SER A 1 321 ? 15.014 22.734 7.419 1.00 88.25 321 SER A C 1
ATOM 2424 O O . SER A 1 321 ? 15.656 23.770 7.568 1.00 88.25 321 SER A O 1
ATOM 2426 N N . GLU A 1 322 ? 13.890 22.693 6.692 1.00 83.50 322 GLU A N 1
ATOM 2427 C CA . GLU A 1 322 ? 13.361 23.853 5.960 1.00 83.50 322 GLU A CA 1
ATOM 2428 C C . GLU A 1 322 ? 12.971 25.008 6.893 1.00 83.50 322 GLU A C 1
ATOM 2430 O O . GLU A 1 322 ? 13.249 26.161 6.593 1.00 83.50 322 GLU A O 1
ATOM 2435 N N . GLN A 1 323 ? 12.374 24.717 8.052 1.00 79.75 323 GLN A N 1
ATOM 2436 C CA . GLN A 1 323 ? 12.026 25.747 9.041 1.00 79.75 323 GLN A CA 1
ATOM 2437 C C . GLN A 1 323 ? 13.248 26.418 9.685 1.00 79.75 323 GLN A C 1
ATOM 2439 O O . GLN A 1 323 ? 13.118 27.502 10.256 1.00 79.75 323 GLN A O 1
ATOM 2444 N N . ALA A 1 324 ? 14.408 25.759 9.654 1.00 76.50 324 ALA A N 1
ATOM 2445 C CA . ALA A 1 324 ? 15.651 26.270 10.218 1.00 76.50 324 ALA A CA 1
ATOM 2446 C C . ALA A 1 324 ? 16.511 27.052 9.205 1.00 76.50 324 ALA A C 1
ATOM 2448 O O . ALA A 1 324 ? 17.460 27.716 9.632 1.00 76.50 324 ALA A O 1
ATOM 2449 N N . ALA A 1 325 ? 16.205 26.950 7.906 1.00 70.62 325 ALA A N 1
ATOM 2450 C CA . ALA A 1 325 ? 16.900 27.619 6.803 1.00 70.62 325 ALA A CA 1
ATOM 2451 C C . ALA A 1 325 ? 16.319 29.013 6.511 1.00 70.62 325 ALA A C 1
ATOM 2453 O O . ALA A 1 325 ? 17.127 29.911 6.176 1.00 70.62 325 ALA A O 1
#